Protein AF-A0A9X1YXR9-F1 (afdb_monomer_lite)

Foldseek 3Di:
DDPPDDDDLQADDPQKDAQDQLPLAADPVPSVCCLFKGFGMWDAVCVVPVVDGAIDTDIDGLDDPDDWQLPLCQVPPQADPQRHTNHWHFDADVRYTDTPTHPVSGVQDVVNVVSCVVCVVSNVVSVVSSVLLVVLSVVLVVCCVVPVTSDDPCPVVVPDDDPNNVVSSCSSRPPDDDDPPDDPPPPDDPDDDDDDDDDDD

Radius of gyration: 21.93 Å; chains: 1; bounding box: 86×47×54 Å

Sequence (201 aa):
MSQEHTPDFTQLPAGAVAFPEASEVFVADQQELARHLHPLLSVDASRINPQWSGHLHLLSPLEPDEGLVGELTEDWFLHSDLVKTNWIGFKLEDGRYRLCGDPRYFFLHPDNTQLHEAEPRQVKKLQAYYAEQQASFEATRQHYREHGHLVRTDWEDAGRWSLSSLWAVTSMVAPTGWKPWNSPCTSSKPMTTAVTPRSGP

Organism: NCBI:txid2938197

pLDDT: mean 77.32, std 25.46, range [24.33, 98.38]

Secondary structure (DSSP, 8-state):
--------TTSPPTT-EES--HHHHB-TT-GGGGGTEEEEEEEEGGGT-TT--SEEEEEEE---SSS-TTGGGGGGT--BTTEETTEE-EEEETTEEEESS-GGGSTT-TT-HHHHHH-HHHHHHHHHHHHHHHHHHHHHHHHHHHHS-SS---GGGGGG--HHHHHHHHHHHS-SS---TT-------------------

Structure (mmCIF, N/CA/C/O backbone):
data_AF-A0A9X1YXR9-F1
#
_entry.id   AF-A0A9X1YXR9-F1
#
loop_
_atom_site.group_PDB
_atom_site.id
_atom_site.type_symbol
_atom_site.label_atom_id
_atom_site.label_alt_id
_atom_site.label_comp_id
_atom_site.label_asym_id
_atom_site.label_entity_id
_atom_site.label_seq_id
_atom_site.pdbx_PDB_ins_code
_atom_site.Cartn_x
_atom_site.Cartn_y
_atom_site.Cartn_z
_atom_site.occupancy
_atom_site.B_iso_or_equiv
_atom_site.auth_seq_id
_atom_site.auth_comp_id
_atom_site.auth_asym_id
_atom_site.auth_atom_id
_atom_site.pdbx_PDB_model_num
ATOM 1 N N . MET A 1 1 ? -13.416 21.068 33.780 1.00 36.81 1 MET A N 1
ATOM 2 C CA . MET A 1 1 ? -12.159 21.232 33.025 1.00 36.81 1 MET A CA 1
ATOM 3 C C . MET A 1 1 ? -11.760 19.852 32.555 1.00 36.81 1 MET A C 1
ATOM 5 O O . MET A 1 1 ? -11.447 19.019 33.397 1.00 36.81 1 MET A O 1
ATOM 9 N N . SER A 1 2 ? -11.916 19.565 31.265 1.00 45.16 2 SER A N 1
ATOM 10 C CA . SER A 1 2 ? -11.477 18.287 30.704 1.00 45.16 2 SER A CA 1
ATOM 11 C C . SER A 1 2 ? -9.955 18.285 30.723 1.00 45.16 2 SER A C 1
ATOM 13 O O . SER A 1 2 ? -9.343 19.214 30.206 1.00 45.16 2 SER A O 1
ATOM 15 N N . GLN A 1 3 ? -9.357 17.308 31.398 1.00 46.38 3 GLN A N 1
ATOM 16 C CA . GLN A 1 3 ? -7.917 17.101 31.332 1.00 46.38 3 GLN A CA 1
ATOM 17 C C . GLN A 1 3 ? -7.579 16.724 29.888 1.00 46.38 3 GLN A C 1
ATOM 19 O O . GLN A 1 3 ? -8.053 15.697 29.403 1.00 46.38 3 GLN A O 1
ATOM 24 N N . GLU A 1 4 ? -6.824 17.566 29.187 1.00 50.78 4 GLU A N 1
ATOM 25 C CA . GLU A 1 4 ? -6.222 17.184 27.912 1.00 50.78 4 GLU A CA 1
ATOM 26 C C . GLU A 1 4 ? -5.156 16.131 28.212 1.00 50.78 4 GLU A C 1
ATOM 28 O O . GLU A 1 4 ? -4.062 16.430 28.686 1.00 50.78 4 GLU A O 1
ATOM 33 N N . HIS A 1 5 ? -5.520 14.868 28.020 1.00 65.44 5 HIS A N 1
ATOM 34 C CA . HIS A 1 5 ? -4.578 13.765 28.067 1.00 65.44 5 HIS A CA 1
ATOM 35 C C . HIS A 1 5 ? -3.840 13.745 26.730 1.00 65.44 5 HIS A C 1
ATOM 37 O O . HIS A 1 5 ? -4.446 13.432 25.704 1.00 65.44 5 HIS A O 1
ATOM 43 N N . THR A 1 6 ? -2.556 14.110 26.725 1.00 63.69 6 THR A N 1
ATOM 44 C CA . THR A 1 6 ? -1.705 13.904 25.549 1.00 63.69 6 THR A CA 1
ATOM 45 C C . THR A 1 6 ? -1.709 12.409 25.228 1.00 63.69 6 THR A C 1
ATOM 47 O O . THR A 1 6 ? -1.336 11.623 26.101 1.00 63.69 6 THR A O 1
ATOM 50 N N . PRO A 1 7 ? -2.157 11.993 24.033 1.00 68.69 7 PRO A N 1
ATOM 51 C CA . PRO A 1 7 ? -2.200 10.580 23.695 1.00 68.69 7 PRO A CA 1
ATOM 52 C C . PRO A 1 7 ? -0.785 9.996 23.671 1.00 68.69 7 PRO A C 1
ATOM 54 O O . PRO A 1 7 ? 0.153 10.621 23.174 1.00 68.69 7 PRO A O 1
ATOM 57 N N . ASP A 1 8 ? -0.636 8.790 24.214 1.00 73.62 8 ASP A N 1
ATOM 58 C CA . ASP A 1 8 ? 0.599 8.022 24.095 1.00 73.62 8 ASP A CA 1
ATOM 59 C C . ASP A 1 8 ? 0.714 7.479 22.666 1.00 73.62 8 ASP A C 1
ATOM 61 O O . ASP A 1 8 ? 0.079 6.491 22.300 1.00 73.62 8 ASP A O 1
ATOM 65 N N . PHE A 1 9 ? 1.535 8.141 21.853 1.00 70.81 9 PHE A N 1
ATOM 66 C CA . PHE A 1 9 ? 1.767 7.781 20.454 1.00 70.81 9 PHE A CA 1
ATOM 67 C C . PHE A 1 9 ? 2.562 6.478 20.268 1.00 70.81 9 PHE A C 1
ATOM 69 O O . PHE A 1 9 ? 2.768 6.049 19.135 1.00 70.81 9 PHE A O 1
ATOM 76 N N . THR A 1 10 ? 3.017 5.835 21.350 1.00 72.75 10 THR A N 1
ATOM 77 C CA . THR A 1 10 ? 3.610 4.490 21.276 1.00 72.75 10 THR A CA 1
ATOM 78 C C . THR A 1 10 ? 2.549 3.389 21.235 1.00 72.75 10 THR A C 1
ATOM 80 O O . THR A 1 10 ? 2.858 2.267 20.821 1.00 72.75 10 THR A O 1
ATOM 83 N N . GLN A 1 11 ? 1.315 3.708 21.645 1.00 75.50 11 GLN A N 1
ATOM 84 C CA . GLN A 1 11 ? 0.182 2.792 21.698 1.00 75.50 11 GLN A CA 1
ATOM 85 C C . GLN A 1 11 ? -0.685 2.894 20.447 1.00 75.50 11 GLN A C 1
ATOM 87 O O . GLN A 1 11 ? -0.803 3.942 19.811 1.00 75.50 11 GLN A O 1
ATOM 92 N N . LEU A 1 12 ? -1.367 1.794 20.135 1.00 82.88 12 LEU A N 1
ATOM 93 C CA . LEU A 1 12 ? -2.427 1.832 19.141 1.00 82.88 12 LEU A CA 1
ATOM 94 C C . LEU A 1 12 ? -3.625 2.650 19.635 1.00 82.88 12 LEU A C 1
ATOM 96 O O . LEU A 1 12 ? -4.025 2.519 20.796 1.00 82.88 12 LEU A O 1
ATOM 100 N N . PRO A 1 13 ? -4.282 3.408 18.741 1.00 81.12 13 PRO A N 1
ATOM 101 C CA . PRO A 1 13 ? -5.602 3.947 19.022 1.00 81.12 13 PRO A CA 1
ATOM 102 C C . PRO A 1 13 ? -6.579 2.834 19.421 1.00 81.12 13 PRO A C 1
ATOM 104 O O . PRO A 1 13 ? -6.543 1.725 18.884 1.00 81.12 13 PRO A O 1
ATOM 107 N N . ALA A 1 14 ? -7.487 3.132 20.350 1.00 81.62 14 ALA A N 1
ATOM 108 C CA . ALA A 1 14 ? -8.457 2.154 20.829 1.00 81.62 14 ALA A CA 1
ATOM 109 C C . ALA A 1 14 ? -9.306 1.581 19.677 1.00 81.62 14 ALA A C 1
ATOM 111 O O . ALA A 1 14 ? -9.980 2.322 18.960 1.00 81.62 14 ALA A O 1
ATOM 112 N N . GLY A 1 15 ? -9.305 0.252 19.539 1.00 82.69 15 GLY A N 1
ATOM 113 C CA . GLY A 1 15 ? -10.027 -0.460 18.479 1.00 82.69 15 GLY A CA 1
ATOM 114 C C . GLY A 1 15 ? -9.304 -0.507 17.130 1.00 82.69 15 GLY A C 1
ATOM 115 O O . GLY A 1 15 ? -9.872 -1.027 16.176 1.00 82.69 15 GLY A O 1
ATOM 116 N N . ALA A 1 16 ? -8.080 0.015 17.035 1.00 90.31 16 ALA A N 1
ATOM 117 C CA . ALA A 1 16 ? -7.248 -0.163 15.856 1.00 90.31 16 ALA A CA 1
ATOM 118 C C . ALA A 1 16 ? -6.502 -1.507 15.891 1.00 90.31 16 ALA A C 1
ATOM 120 O O . ALA A 1 16 ? -6.194 -2.038 16.958 1.00 90.31 16 ALA A O 1
ATOM 121 N N . VAL A 1 17 ? -6.186 -2.038 14.711 1.00 93.62 17 VAL A N 1
ATOM 122 C CA . VAL A 1 17 ? -5.436 -3.288 14.524 1.00 93.62 17 VAL A CA 1
ATOM 123 C C . VAL A 1 17 ? -4.145 -2.969 13.781 1.00 93.62 17 VAL A C 1
ATOM 125 O O . VAL A 1 17 ? -4.198 -2.515 12.638 1.00 93.62 17 VAL A O 1
ATOM 128 N N . ALA A 1 18 ? -2.988 -3.185 14.407 1.00 94.00 18 ALA A N 1
ATOM 129 C CA . ALA A 1 18 ? -1.702 -3.027 13.730 1.00 94.00 18 ALA A CA 1
ATOM 130 C C . ALA A 1 18 ? -1.414 -4.213 12.808 1.00 94.00 18 ALA A C 1
ATOM 132 O O . ALA A 1 18 ? -1.692 -5.358 13.165 1.00 94.00 18 ALA A O 1
ATOM 133 N N . PHE A 1 19 ? -0.782 -3.932 11.669 1.00 94.88 19 PHE A N 1
ATOM 134 C CA . PHE A 1 19 ? -0.281 -4.934 10.726 1.00 94.88 19 PHE A CA 1
ATOM 135 C C . PHE A 1 19 ? -1.317 -6.011 10.352 1.00 94.88 19 PHE A C 1
ATOM 137 O O . PHE A 1 19 ? -1.023 -7.203 10.513 1.00 94.88 19 PHE A O 1
ATOM 144 N N . PRO A 1 20 ? -2.526 -5.618 9.899 1.00 96.62 20 PRO A N 1
ATOM 145 C CA . PRO A 1 20 ? -3.557 -6.578 9.503 1.00 96.62 20 PRO A CA 1
ATOM 146 C C . PRO A 1 20 ? -3.038 -7.506 8.397 1.00 96.62 20 PRO A C 1
ATOM 148 O O . PRO A 1 20 ? -2.175 -7.121 7.599 1.00 96.62 20 PRO A O 1
ATOM 151 N N . GLU A 1 21 ? -3.563 -8.729 8.324 1.00 97.00 21 GLU A N 1
ATOM 152 C CA . GLU A 1 21 ? -3.171 -9.633 7.243 1.00 97.00 21 GLU A CA 1
ATOM 153 C C . GLU A 1 21 ? -3.701 -9.118 5.899 1.00 97.00 21 GLU A C 1
ATOM 155 O O . GLU A 1 21 ? -4.789 -8.547 5.813 1.00 97.00 21 GLU A O 1
ATOM 160 N N . ALA A 1 22 ? -2.976 -9.385 4.810 1.00 96.69 22 ALA A N 1
ATOM 161 C CA . ALA A 1 22 ? -3.397 -8.987 3.463 1.00 96.69 22 ALA A CA 1
ATOM 162 C C . ALA A 1 22 ? -4.817 -9.476 3.107 1.00 96.69 22 ALA A C 1
ATOM 164 O O . ALA A 1 22 ? -5.567 -8.762 2.442 1.00 96.69 22 ALA A O 1
ATOM 165 N N . SER A 1 23 ? -5.219 -10.646 3.616 1.00 97.44 23 SER A N 1
ATOM 166 C CA . SER A 1 23 ? -6.550 -11.230 3.400 1.00 97.44 23 SER A CA 1
ATOM 167 C C . SER A 1 23 ? -7.690 -10.451 4.053 1.00 97.44 23 SER A C 1
ATOM 169 O O . SER A 1 23 ? -8.840 -10.585 3.634 1.00 97.44 23 SER A O 1
ATOM 171 N N . GLU A 1 24 ? -7.381 -9.664 5.082 1.00 96.75 24 GLU A N 1
ATOM 172 C CA . GLU A 1 24 ? -8.331 -8.784 5.766 1.00 96.75 24 GLU A CA 1
ATOM 173 C C . GLU A 1 24 ? -8.428 -7.415 5.089 1.00 96.75 24 GLU A C 1
ATOM 175 O O . GLU A 1 24 ? -9.396 -6.698 5.315 1.00 96.75 24 GLU A O 1
ATOM 180 N N . VAL A 1 25 ? -7.444 -7.064 4.256 1.00 98.06 25 VAL A N 1
ATOM 181 C CA . VAL A 1 25 ? -7.310 -5.736 3.650 1.00 98.06 25 VAL A CA 1
ATOM 182 C C . VAL A 1 25 ? -7.681 -5.729 2.183 1.00 98.06 25 VAL A C 1
ATOM 184 O O . VAL A 1 25 ? -8.404 -4.842 1.754 1.00 98.06 25 VAL A O 1
ATOM 187 N N . PHE A 1 26 ? -7.207 -6.693 1.399 1.00 98.38 26 PHE A N 1
ATOM 188 C CA . PHE A 1 26 ? -7.440 -6.750 -0.040 1.00 98.38 26 PHE A CA 1
ATOM 189 C C . PHE A 1 26 ? -8.480 -7.812 -0.385 1.00 98.38 26 PHE A C 1
ATOM 191 O O . PHE A 1 26 ? -8.654 -8.804 0.323 1.00 98.38 26 PHE A O 1
ATOM 198 N N . VAL A 1 27 ? -9.182 -7.617 -1.496 1.00 98.25 27 VAL A N 1
ATOM 199 C CA . VAL A 1 27 ? -10.077 -8.629 -2.075 1.00 98.25 27 VAL A CA 1
ATOM 200 C C . VAL A 1 27 ? -9.311 -9.895 -2.484 1.00 98.25 27 VAL A C 1
ATOM 202 O O . VAL A 1 27 ? -8.104 -9.869 -2.721 1.00 98.25 27 VAL A O 1
ATOM 205 N N . ALA A 1 28 ? -10.000 -11.040 -2.522 1.00 97.56 28 ALA A N 1
ATOM 206 C CA . ALA A 1 28 ? -9.362 -12.356 -2.659 1.00 97.56 28 ALA A CA 1
ATOM 207 C C . ALA A 1 28 ? -8.570 -12.541 -3.968 1.00 97.56 28 ALA A C 1
ATOM 209 O O . ALA A 1 28 ? -7.599 -13.288 -3.998 1.00 97.56 28 ALA A O 1
ATOM 210 N N . ASP A 1 29 ? -8.981 -11.855 -5.029 1.00 97.00 29 ASP A N 1
ATOM 211 C CA . ASP A 1 29 ? -8.365 -11.865 -6.355 1.00 97.00 29 ASP A CA 1
ATOM 212 C C . ASP A 1 29 ? -7.295 -10.777 -6.549 1.00 97.00 29 ASP A C 1
ATOM 214 O O . ASP A 1 29 ? -6.767 -10.674 -7.648 1.00 97.00 29 ASP A O 1
ATOM 218 N N . GLN A 1 30 ? -6.992 -9.974 -5.516 1.00 97.12 30 GLN A N 1
ATOM 219 C CA . GLN A 1 30 ? -5.945 -8.939 -5.545 1.00 97.12 30 GLN A CA 1
ATOM 220 C C . GLN A 1 30 ? -5.009 -8.992 -4.324 1.00 97.12 30 GLN A C 1
ATOM 222 O O . GLN A 1 30 ? -4.505 -7.973 -3.845 1.00 97.12 30 GLN A O 1
ATOM 227 N N . GLN A 1 31 ? -4.779 -10.185 -3.771 1.00 97.56 31 GLN A N 1
ATOM 228 C CA . GLN A 1 31 ? -3.890 -10.364 -2.614 1.00 97.56 31 GLN A CA 1
ATOM 229 C C . GLN A 1 31 ? -2.438 -9.967 -2.916 1.00 97.56 31 GLN A C 1
ATOM 231 O O . GLN A 1 31 ? -1.687 -9.589 -2.018 1.00 97.56 31 GLN A O 1
ATOM 236 N N . GLU A 1 32 ? -2.037 -10.017 -4.183 1.00 96.75 32 GLU A N 1
ATOM 237 C CA . GLU A 1 32 ? -0.727 -9.597 -4.665 1.00 96.75 32 GLU A CA 1
ATOM 238 C C . GLU A 1 32 ? -0.423 -8.118 -4.423 1.00 96.75 32 GLU A C 1
ATOM 240 O O . GLU A 1 32 ? 0.755 -7.764 -4.375 1.00 96.75 32 GLU A O 1
ATOM 245 N N . LEU A 1 33 ? -1.437 -7.274 -4.193 1.00 97.38 33 LEU A N 1
ATOM 246 C CA . LEU A 1 33 ? -1.241 -5.868 -3.830 1.00 97.38 33 LEU A CA 1
ATOM 247 C C . LEU A 1 33 ? -0.397 -5.706 -2.563 1.00 97.38 33 LEU A C 1
ATOM 249 O O . LEU A 1 33 ? 0.335 -4.726 -2.444 1.00 97.38 33 LEU A O 1
ATOM 253 N N . ALA A 1 34 ? -0.403 -6.695 -1.665 1.00 96.62 34 ALA A N 1
ATOM 254 C CA . ALA A 1 34 ? 0.448 -6.706 -0.477 1.00 96.62 34 ALA A CA 1
ATOM 255 C C . ALA A 1 34 ? 1.957 -6.741 -0.789 1.00 96.62 34 ALA A C 1
ATOM 257 O O . ALA A 1 34 ? 2.768 -6.475 0.094 1.00 96.62 34 ALA A O 1
ATOM 258 N N . ARG A 1 35 ? 2.353 -7.043 -2.036 1.00 96.19 35 ARG A N 1
ATOM 259 C CA . ARG A 1 35 ? 3.746 -6.916 -2.495 1.00 96.19 35 ARG A CA 1
ATOM 260 C C . ARG A 1 35 ? 4.157 -5.469 -2.742 1.00 96.19 35 ARG A C 1
ATOM 262 O O . ARG A 1 35 ? 5.345 -5.189 -2.717 1.00 96.19 35 ARG A O 1
ATOM 269 N N . HIS A 1 36 ? 3.196 -4.586 -3.001 1.00 97.19 36 HIS A N 1
ATOM 270 C CA . HIS A 1 36 ? 3.419 -3.184 -3.362 1.00 97.19 36 HIS A CA 1
ATOM 271 C C . HIS A 1 36 ? 2.938 -2.210 -2.286 1.00 97.19 36 HIS A C 1
ATOM 273 O O . HIS A 1 36 ? 3.346 -1.051 -2.275 1.00 97.19 36 HIS A O 1
ATOM 279 N N . LEU A 1 37 ? 2.081 -2.679 -1.379 1.00 97.06 37 LEU A N 1
ATOM 280 C CA . LEU A 1 37 ? 1.447 -1.893 -0.334 1.00 97.06 37 LEU A CA 1
ATOM 281 C C . LEU A 1 37 ? 1.499 -2.657 0.988 1.00 97.06 37 LEU A C 1
ATOM 283 O O . LEU A 1 37 ? 0.812 -3.664 1.151 1.00 97.06 37 LEU A O 1
ATOM 287 N N . HIS A 1 38 ? 2.260 -2.154 1.956 1.00 96.88 38 HIS A N 1
ATOM 288 C CA . HIS A 1 38 ? 2.262 -2.692 3.312 1.00 96.88 38 HIS A CA 1
ATOM 289 C C . HIS A 1 38 ? 1.006 -2.269 4.071 1.00 96.88 38 HIS A C 1
ATOM 291 O O . HIS A 1 38 ? 0.787 -1.067 4.250 1.00 96.88 38 HIS A O 1
ATOM 297 N N . PRO A 1 39 ? 0.205 -3.218 4.586 1.00 96.69 39 PRO A N 1
ATOM 298 C CA . PRO A 1 39 ? -0.872 -2.898 5.507 1.00 96.69 39 PRO A CA 1
ATOM 299 C C . PRO A 1 39 ? -0.306 -2.519 6.875 1.00 96.69 39 PRO A C 1
ATOM 301 O O . PRO A 1 39 ? 0.243 -3.360 7.587 1.00 96.69 39 PRO A O 1
ATOM 304 N N . LEU A 1 40 ? -0.418 -1.244 7.248 1.00 93.62 40 LEU A N 1
ATOM 305 C CA . LEU A 1 40 ? 0.161 -0.740 8.494 1.00 93.62 40 LEU A CA 1
ATOM 306 C C . LEU A 1 40 ? -0.828 -0.814 9.656 1.00 93.62 40 LEU A C 1
ATOM 308 O O . LEU A 1 40 ? -0.475 -1.224 10.760 1.00 93.62 40 LEU A O 1
ATOM 312 N N . LEU A 1 41 ? -2.067 -0.391 9.410 1.00 92.94 41 LEU A N 1
ATOM 313 C CA . LEU A 1 41 ? -3.058 -0.159 10.454 1.00 92.94 41 LEU A CA 1
ATOM 314 C C . LEU A 1 41 ? -4.466 -0.311 9.887 1.00 92.94 41 LEU A C 1
ATOM 316 O O . LEU A 1 41 ? -4.744 0.190 8.803 1.00 92.94 41 LEU A O 1
ATOM 320 N N . SER A 1 42 ? -5.368 -0.924 10.644 1.00 95.38 42 SER A N 1
ATOM 321 C CA . SER A 1 42 ? -6.812 -0.851 10.409 1.00 95.38 42 SER A CA 1
ATOM 322 C C . SER A 1 42 ? -7.473 -0.058 11.520 1.00 95.38 42 SER A C 1
ATOM 324 O O . SER A 1 42 ? -7.148 -0.254 12.689 1.00 95.38 42 SER A O 1
ATOM 326 N N . VAL A 1 43 ? -8.423 0.802 11.173 1.00 92.88 43 VAL A N 1
ATOM 327 C CA . VAL A 1 43 ? -9.212 1.587 12.126 1.00 92.88 43 VAL A CA 1
ATOM 328 C C . VAL A 1 43 ? -10.687 1.390 11.821 1.00 92.88 43 VAL A C 1
ATOM 330 O O . VAL A 1 43 ? -11.089 1.422 10.661 1.00 92.88 43 VAL A O 1
ATOM 333 N N . ASP A 1 44 ? -11.498 1.197 12.857 1.00 92.25 44 ASP A N 1
ATOM 334 C CA . ASP A 1 44 ? -12.953 1.194 12.722 1.00 92.25 44 ASP A CA 1
ATOM 335 C C . ASP A 1 44 ? -13.435 2.559 12.203 1.00 92.25 44 ASP A C 1
ATOM 337 O O . ASP A 1 44 ? -13.236 3.598 12.843 1.00 92.25 44 ASP A O 1
ATOM 341 N N . ALA A 1 45 ? -14.071 2.559 11.031 1.00 91.12 45 ALA A N 1
ATOM 342 C CA . ALA A 1 45 ? -14.552 3.761 10.364 1.00 91.12 45 ALA A CA 1
ATOM 343 C C . ALA A 1 45 ? -15.542 4.552 11.236 1.00 91.12 45 ALA A C 1
ATOM 345 O O . ALA A 1 45 ? -15.586 5.785 11.155 1.00 91.12 45 ALA A O 1
ATOM 346 N N . SER A 1 46 ? -16.283 3.868 12.119 1.00 92.12 46 SER A N 1
ATOM 347 C CA . SER A 1 46 ? -17.261 4.491 13.012 1.00 92.12 46 SER A CA 1
ATOM 348 C C . SER A 1 46 ? -16.615 5.450 14.023 1.00 92.12 46 SER A C 1
ATOM 350 O O . SER A 1 46 ? -17.281 6.335 14.565 1.00 92.12 46 SER A O 1
ATOM 352 N N . ARG A 1 47 ? -15.306 5.294 14.274 1.00 88.88 47 ARG A N 1
ATOM 353 C CA . ARG A 1 47 ? -14.510 6.178 15.139 1.00 88.88 47 ARG A CA 1
ATOM 354 C C . ARG A 1 47 ? -14.252 7.541 14.509 1.00 88.88 47 ARG A C 1
ATOM 356 O O . ARG A 1 47 ? -14.030 8.500 15.241 1.00 88.88 47 ARG A O 1
ATOM 363 N N . ILE A 1 48 ? -14.283 7.622 13.180 1.00 88.25 48 ILE A N 1
ATOM 364 C CA . ILE A 1 48 ? -14.127 8.870 12.424 1.00 88.25 48 ILE A CA 1
ATOM 365 C C . ILE A 1 48 ? -15.501 9.489 12.174 1.00 88.25 48 ILE A C 1
ATOM 367 O O . ILE A 1 48 ? -15.710 10.675 12.420 1.00 88.25 48 ILE A O 1
ATOM 371 N N . ASN A 1 49 ? -16.451 8.676 11.713 1.00 90.25 49 ASN A N 1
ATOM 372 C CA . ASN A 1 49 ? -17.831 9.084 11.511 1.00 90.25 49 ASN A CA 1
ATOM 373 C C . ASN A 1 49 ? -18.764 7.955 11.972 1.00 90.25 49 ASN A C 1
ATOM 375 O O . ASN A 1 49 ? -18.762 6.905 11.336 1.00 90.25 49 ASN A O 1
ATOM 379 N N . PRO A 1 50 ? -19.619 8.164 12.992 1.00 93.50 50 PRO A N 1
ATOM 380 C CA . PRO A 1 50 ? -20.509 7.125 13.519 1.00 93.50 50 PRO A CA 1
ATOM 381 C C . PRO A 1 50 ? -21.482 6.508 12.505 1.00 93.50 50 PRO A C 1
ATOM 383 O O . PRO A 1 50 ? -22.063 5.464 12.781 1.00 93.50 50 PRO A O 1
ATOM 386 N N . GLN A 1 51 ? -21.706 7.159 11.359 1.00 95.06 51 GLN A N 1
ATOM 387 C CA . GLN A 1 51 ? -22.548 6.644 10.276 1.00 95.06 51 GLN A CA 1
ATOM 388 C C . GLN A 1 51 ? -21.805 5.677 9.344 1.00 95.06 51 GLN A C 1
ATOM 390 O O . GLN A 1 51 ? -22.435 5.036 8.505 1.00 95.06 51 GLN A O 1
ATOM 395 N N . TRP A 1 52 ? -20.478 5.607 9.439 1.00 90.88 52 TRP A N 1
ATOM 396 C CA . TRP A 1 52 ? -19.658 4.688 8.661 1.00 90.88 52 TRP A CA 1
ATOM 397 C C . TRP A 1 52 ? -19.495 3.360 9.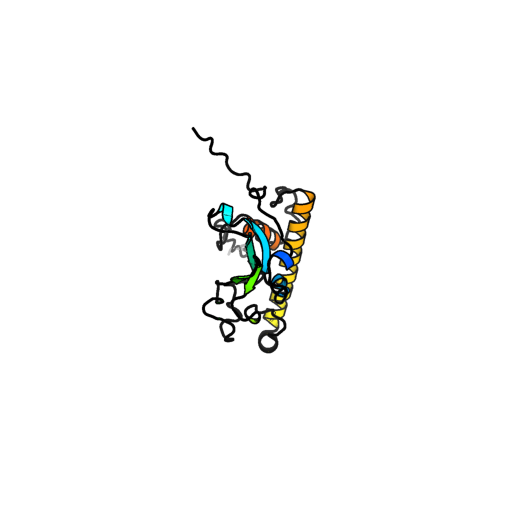396 1.00 90.88 52 TRP A C 1
ATOM 399 O O . TRP A 1 52 ? -19.543 3.291 10.622 1.00 90.88 52 TRP A O 1
ATOM 409 N N . SER A 1 53 ? -19.291 2.298 8.624 1.00 90.38 53 SER A N 1
ATOM 410 C CA . SER A 1 53 ? -19.135 0.933 9.122 1.00 90.38 53 SER A CA 1
ATOM 411 C C . SER A 1 53 ? -17.972 0.236 8.427 1.00 90.38 53 SER A C 1
ATOM 413 O O . SER A 1 53 ? -17.711 0.505 7.255 1.00 90.38 53 SER A O 1
ATOM 415 N N . GLY A 1 54 ? -17.348 -0.719 9.115 1.00 89.75 54 GLY A N 1
ATOM 416 C CA . GLY A 1 54 ? -16.215 -1.486 8.597 1.00 89.75 54 GLY A CA 1
ATOM 417 C C . GLY A 1 54 ? -14.871 -0.866 8.970 1.00 89.75 54 GLY A C 1
ATOM 418 O O . GLY A 1 54 ? -14.806 0.074 9.761 1.00 89.75 54 GLY A O 1
ATOM 419 N N . HIS A 1 55 ? -13.794 -1.410 8.408 1.00 91.56 55 HIS A N 1
ATOM 420 C CA . HIS A 1 55 ? -12.440 -0.933 8.664 1.00 91.56 55 HIS A CA 1
ATOM 421 C C . HIS A 1 55 ? -11.928 -0.069 7.512 1.00 91.56 55 HIS A C 1
ATOM 423 O O . HIS A 1 55 ? -12.176 -0.347 6.340 1.00 91.56 55 HIS A O 1
ATOM 429 N N . LEU A 1 56 ? -11.193 0.982 7.864 1.00 93.25 56 LEU A N 1
ATOM 430 C CA . LEU A 1 56 ? -10.328 1.715 6.953 1.00 93.25 56 LEU A CA 1
ATOM 431 C C . LEU A 1 56 ? -8.891 1.283 7.213 1.00 93.25 56 LEU A C 1
ATOM 433 O O . LEU A 1 56 ? -8.434 1.278 8.357 1.00 93.25 56 LEU A O 1
ATOM 437 N N . HIS A 1 57 ? -8.184 0.940 6.147 1.00 95.19 57 HIS A N 1
ATOM 438 C CA . HIS A 1 57 ? -6.803 0.487 6.196 1.00 95.19 57 HIS A CA 1
ATOM 439 C C . HIS A 1 57 ? -5.855 1.600 5.753 1.00 95.19 57 HIS A C 1
ATOM 441 O O . HIS A 1 57 ? -6.045 2.208 4.694 1.00 95.19 57 HIS A O 1
ATOM 447 N N . LEU A 1 58 ? -4.826 1.841 6.559 1.00 94.31 58 LEU A N 1
ATOM 448 C CA . LEU A 1 58 ? -3.674 2.658 6.215 1.00 94.31 58 LEU A CA 1
ATOM 449 C C . LEU A 1 58 ? -2.629 1.775 5.538 1.00 94.31 58 LEU A C 1
ATOM 451 O O . LEU A 1 58 ? -2.186 0.770 6.104 1.00 94.31 58 LEU A O 1
ATOM 455 N N . LEU A 1 59 ? -2.230 2.179 4.337 1.00 95.44 59 LEU A N 1
ATOM 456 C CA . LEU A 1 59 ? -1.275 1.465 3.503 1.00 95.44 59 LEU A CA 1
ATOM 45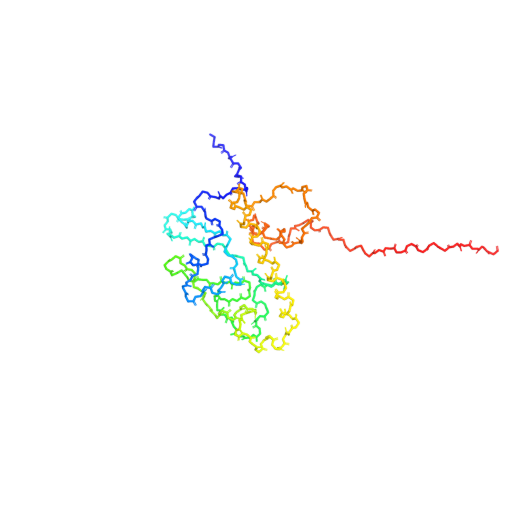7 C C . LEU A 1 59 ? -0.025 2.313 3.283 1.00 95.44 59 LEU A C 1
ATOM 459 O O . LEU A 1 59 ? -0.123 3.532 3.146 1.00 95.44 59 LEU A O 1
ATOM 463 N N . SER A 1 60 ? 1.131 1.660 3.195 1.00 94.12 60 SER A N 1
ATOM 464 C CA . SER A 1 60 ? 2.383 2.292 2.779 1.00 94.12 60 SER A CA 1
ATOM 465 C C . SER A 1 60 ? 2.851 1.701 1.450 1.00 94.12 60 SER A C 1
ATOM 467 O O . SER A 1 60 ? 3.067 0.490 1.390 1.00 94.12 60 SER A O 1
ATOM 469 N N . PRO A 1 61 ? 2.968 2.499 0.375 1.00 95.00 61 PRO A N 1
ATOM 470 C CA . PRO A 1 61 ? 3.524 2.019 -0.882 1.00 95.00 61 PRO A CA 1
ATOM 471 C C . PRO A 1 61 ? 5.031 1.768 -0.759 1.00 95.00 61 PRO A C 1
ATOM 473 O O . PRO A 1 61 ? 5.749 2.560 -0.154 1.00 95.00 61 PRO A O 1
ATOM 476 N N . LEU A 1 62 ? 5.506 0.681 -1.372 1.00 93.44 62 LEU A N 1
ATOM 477 C CA . LEU A 1 62 ? 6.931 0.325 -1.430 1.00 93.44 62 LEU A CA 1
ATOM 478 C C . LEU A 1 62 ? 7.655 0.998 -2.602 1.00 93.44 62 LEU A C 1
ATOM 480 O O . LEU A 1 62 ? 8.849 0.794 -2.790 1.00 93.44 62 LEU A O 1
ATOM 484 N N . GLU A 1 63 ? 6.954 1.767 -3.427 1.00 88.44 63 GLU A N 1
ATOM 485 C CA . GLU A 1 63 ? 7.557 2.542 -4.504 1.00 88.44 63 GLU A CA 1
ATOM 486 C C . GLU A 1 63 ? 7.013 3.969 -4.562 1.00 88.44 63 GLU A C 1
ATOM 488 O O . GLU A 1 63 ? 5.869 4.217 -4.170 1.00 88.44 63 GLU A O 1
ATOM 493 N N . PRO A 1 64 ? 7.820 4.897 -5.100 1.00 87.75 64 PRO A N 1
ATOM 494 C CA . PRO A 1 64 ? 9.172 4.687 -5.614 1.00 87.75 64 PRO A CA 1
ATOM 495 C C . PRO A 1 64 ? 10.210 4.732 -4.486 1.00 87.75 64 PRO A C 1
ATOM 497 O O . PRO A 1 64 ? 9.921 5.160 -3.374 1.00 87.75 64 PRO A O 1
ATOM 500 N N . ASP A 1 65 ? 11.437 4.316 -4.792 1.00 85.62 65 ASP A N 1
ATOM 501 C CA . ASP A 1 65 ? 12.595 4.596 -3.930 1.00 85.62 65 ASP A CA 1
ATOM 502 C C . ASP A 1 65 ? 12.862 6.117 -3.848 1.00 85.62 65 ASP A C 1
ATOM 504 O O . ASP A 1 65 ? 13.161 6.663 -2.790 1.00 85.62 65 ASP A O 1
ATOM 508 N N . GLU A 1 66 ? 12.669 6.832 -4.962 1.00 82.31 66 GLU A N 1
ATOM 509 C CA . GLU A 1 66 ? 12.746 8.293 -5.048 1.00 82.31 66 GLU A CA 1
ATOM 510 C C . GLU A 1 66 ? 11.639 8.817 -5.973 1.00 82.31 66 GLU A C 1
ATOM 512 O O . GLU A 1 66 ? 11.431 8.249 -7.043 1.00 82.31 66 GLU A O 1
ATOM 517 N N . GLY A 1 67 ? 10.956 9.900 -5.582 1.00 90.12 67 GLY A N 1
ATOM 518 C CA . GLY A 1 67 ? 9.898 10.533 -6.386 1.00 90.12 67 GLY A CA 1
ATOM 519 C C . GLY A 1 67 ? 8.486 10.316 -5.838 1.00 90.12 67 GLY A C 1
ATOM 520 O O . GLY A 1 67 ? 8.296 10.189 -4.625 1.00 90.12 67 GLY A O 1
ATOM 521 N N . LEU A 1 68 ? 7.494 10.301 -6.733 1.00 92.75 68 LEU A N 1
ATOM 522 C CA . LEU A 1 68 ? 6.081 10.071 -6.405 1.00 92.75 68 LEU A CA 1
ATOM 523 C C . LEU A 1 68 ? 5.621 8.662 -6.805 1.00 92.75 68 LEU A C 1
ATOM 525 O O . LEU A 1 68 ? 6.022 8.123 -7.834 1.00 92.75 68 LEU A O 1
ATOM 529 N N . VAL A 1 69 ? 4.732 8.054 -6.009 1.00 92.44 69 VAL A N 1
ATOM 530 C CA . VAL A 1 69 ? 4.123 6.758 -6.373 1.00 92.44 69 VAL A CA 1
ATOM 531 C C . VAL A 1 69 ? 3.394 6.878 -7.705 1.00 92.44 69 VAL A C 1
ATOM 533 O O . VAL A 1 69 ? 2.673 7.849 -7.913 1.00 92.44 69 VAL A O 1
ATOM 536 N N . GLY A 1 70 ? 3.614 5.925 -8.611 1.00 93.50 70 GLY A N 1
ATOM 537 C CA . GLY A 1 70 ? 3.060 5.940 -9.969 1.00 93.50 70 GLY A CA 1
ATOM 538 C C . GLY A 1 70 ? 3.883 6.697 -11.017 1.00 93.50 70 GLY A C 1
ATOM 539 O O . GLY A 1 70 ? 3.633 6.508 -12.202 1.00 93.50 70 GLY A O 1
ATOM 540 N N . GLU A 1 71 ? 4.892 7.485 -10.629 1.00 94.00 71 GLU A N 1
ATOM 541 C CA . GLU A 1 71 ? 5.717 8.261 -11.576 1.00 94.00 71 GLU A CA 1
ATOM 542 C C . GLU A 1 71 ? 6.450 7.356 -12.584 1.00 94.00 71 GLU A C 1
ATOM 544 O O . GLU A 1 71 ? 6.511 7.648 -13.773 1.00 94.00 71 GLU A O 1
ATOM 549 N N . LEU A 1 72 ? 6.929 6.189 -12.141 1.00 94.00 72 LEU A N 1
ATOM 550 C CA . LEU A 1 72 ? 7.668 5.246 -12.992 1.00 94.00 72 LEU A CA 1
ATOM 551 C C . LEU A 1 72 ? 6.811 4.563 -14.077 1.00 94.00 72 LEU A C 1
ATOM 553 O O . LEU A 1 72 ? 7.357 3.888 -14.949 1.00 94.00 72 LEU A O 1
ATOM 557 N N . THR A 1 73 ? 5.483 4.695 -14.019 1.00 95.25 73 THR A N 1
ATOM 558 C CA . THR A 1 73 ? 4.536 4.074 -14.963 1.00 95.25 73 THR A CA 1
ATOM 559 C C . THR A 1 73 ? 3.690 5.097 -15.724 1.00 95.25 73 THR A C 1
ATOM 561 O O . THR A 1 73 ? 2.792 4.711 -16.474 1.00 95.25 73 THR A O 1
ATOM 564 N N . GLU A 1 74 ? 3.973 6.393 -15.561 1.00 91.50 74 GLU A N 1
ATOM 565 C CA . GLU A 1 74 ? 3.159 7.495 -16.093 1.00 91.50 74 GLU A CA 1
ATOM 566 C C . GLU A 1 74 ? 3.079 7.470 -17.634 1.00 91.50 74 GLU A C 1
ATOM 568 O O . GLU A 1 74 ? 1.995 7.597 -18.207 1.00 91.50 74 GLU A O 1
ATOM 573 N N . ASP A 1 75 ? 4.189 7.147 -18.304 1.00 90.94 75 ASP A N 1
ATOM 574 C CA . ASP A 1 75 ? 4.279 7.060 -19.772 1.00 90.94 75 ASP A CA 1
ATOM 575 C C . ASP A 1 75 ? 3.704 5.758 -20.375 1.00 90.94 75 ASP A C 1
ATOM 577 O O . ASP A 1 75 ? 3.745 5.557 -21.591 1.00 90.94 75 ASP A O 1
ATOM 581 N N . TRP A 1 76 ? 3.154 4.856 -19.551 1.00 91.00 76 TRP A N 1
ATOM 582 C CA . TRP A 1 76 ? 2.764 3.498 -19.968 1.00 91.00 76 TRP A CA 1
ATOM 583 C C . TRP A 1 76 ? 1.251 3.267 -20.080 1.00 91.00 76 TRP A C 1
ATOM 585 O O . TRP A 1 76 ? 0.819 2.136 -20.294 1.00 91.00 76 TRP A O 1
ATOM 595 N N . PHE A 1 77 ? 0.428 4.317 -19.967 1.00 90.19 77 PHE A N 1
ATOM 596 C CA . PHE A 1 77 ? -1.046 4.236 -20.019 1.00 90.19 77 PHE A CA 1
ATOM 597 C C . PHE A 1 77 ? -1.664 3.271 -18.983 1.00 90.19 77 PHE A C 1
ATOM 599 O O . PHE A 1 77 ? -2.736 2.711 -19.204 1.00 90.19 77 PHE A O 1
ATOM 606 N N . LEU A 1 78 ? -0.993 3.080 -17.843 1.00 93.19 78 LEU A N 1
ATOM 607 C CA . LEU A 1 78 ? -1.441 2.214 -16.737 1.00 93.19 78 LEU A CA 1
ATOM 608 C C . LEU A 1 78 ? -2.271 2.971 -15.685 1.00 93.19 78 LEU A C 1
ATOM 610 O O . LEU A 1 78 ? -2.719 2.400 -14.693 1.00 93.19 78 LEU A O 1
ATOM 614 N N . HIS A 1 79 ? -2.462 4.272 -15.902 1.00 95.62 79 HIS A N 1
ATOM 615 C CA . HIS A 1 79 ? -3.140 5.191 -14.996 1.00 95.62 79 HIS A CA 1
ATOM 616 C C . HIS A 1 79 ? -4.617 5.352 -15.387 1.00 95.62 79 HIS A C 1
ATOM 618 O O . HIS A 1 79 ? -5.019 5.143 -16.530 1.00 95.62 79 HIS A O 1
ATOM 624 N N . SER A 1 80 ? -5.438 5.747 -14.421 1.00 94.19 80 SER A N 1
ATOM 625 C CA . SER A 1 80 ? -6.866 6.036 -14.555 1.00 94.19 80 SER A CA 1
ATOM 626 C C . SER A 1 80 ? -7.241 7.262 -13.715 1.00 94.19 80 SER A C 1
ATOM 628 O O . SER A 1 80 ? -6.424 7.785 -12.956 1.00 94.19 80 SER A O 1
ATOM 630 N N . ASP A 1 81 ? -8.498 7.703 -13.776 1.00 95.19 81 ASP A N 1
ATOM 631 C CA . ASP A 1 81 ? -8.971 8.846 -12.978 1.00 95.19 81 ASP A CA 1
ATOM 632 C C . ASP A 1 81 ? -8.772 8.658 -11.466 1.00 95.19 81 ASP A C 1
ATOM 634 O O . ASP A 1 81 ? -8.533 9.635 -10.744 1.00 95.19 81 ASP A O 1
ATOM 638 N N . LEU A 1 82 ? -8.863 7.404 -11.007 1.00 96.19 82 LEU A N 1
ATOM 639 C CA . LEU A 1 82 ? -8.774 7.010 -9.603 1.00 96.19 82 LEU A CA 1
ATOM 640 C C . LEU A 1 82 ? -7.428 6.387 -9.228 1.00 96.19 82 LEU A C 1
ATOM 642 O O . LEU A 1 82 ? -7.206 6.154 -8.047 1.00 96.19 82 LEU A O 1
ATOM 646 N N . VAL A 1 83 ? -6.536 6.124 -10.179 1.00 96.50 83 VAL A N 1
ATOM 647 C CA . VAL A 1 83 ? -5.200 5.571 -9.918 1.00 96.50 83 VAL A CA 1
ATOM 648 C C . VAL A 1 83 ? -4.213 6.307 -10.810 1.00 96.50 83 VAL A C 1
ATOM 650 O O . VAL A 1 83 ? -4.142 6.031 -12.002 1.00 96.50 83 VAL A O 1
ATOM 653 N N . LYS A 1 84 ? -3.499 7.275 -10.245 1.00 94.69 84 LYS A N 1
ATOM 654 C CA . LYS A 1 84 ? -2.558 8.134 -10.966 1.00 94.69 84 LYS A CA 1
ATOM 655 C C . LYS A 1 84 ? -1.410 8.563 -10.067 1.00 94.69 84 LYS A C 1
ATOM 657 O O . LYS A 1 84 ? -1.455 8.300 -8.869 1.00 94.69 84 LYS A O 1
ATOM 662 N N . THR A 1 85 ? -0.414 9.251 -10.612 1.00 94.69 85 THR A N 1
ATOM 663 C CA . THR A 1 85 ? 0.738 9.723 -9.834 1.00 94.69 85 THR A CA 1
ATOM 664 C C . THR A 1 85 ? 0.309 10.394 -8.524 1.00 94.69 85 THR A C 1
ATOM 666 O O . THR A 1 85 ? -0.495 11.330 -8.506 1.00 94.69 85 THR A O 1
ATOM 669 N N . ASN A 1 86 ? 0.842 9.880 -7.415 1.00 93.94 86 ASN A N 1
ATOM 670 C CA . ASN A 1 86 ? 0.564 10.285 -6.038 1.00 93.94 86 ASN A CA 1
ATOM 671 C C . ASN A 1 86 ? -0.894 10.090 -5.562 1.00 93.94 86 ASN A C 1
ATOM 673 O O . ASN A 1 86 ? -1.321 10.713 -4.589 1.00 93.94 86 ASN A O 1
ATOM 677 N N . TRP A 1 87 ? -1.674 9.237 -6.231 1.00 95.19 87 TRP A N 1
ATOM 678 C CA . TRP A 1 87 ? -3.075 8.982 -5.901 1.00 95.19 87 TRP A CA 1
ATOM 679 C C . TRP A 1 87 ? -3.487 7.535 -6.199 1.00 95.19 87 TRP A C 1
ATOM 681 O O . TRP A 1 87 ? -3.558 7.118 -7.352 1.00 95.19 87 TRP A O 1
ATOM 691 N N . ILE A 1 88 ? -3.847 6.775 -5.162 1.00 97.00 88 ILE A N 1
ATOM 692 C CA . ILE A 1 88 ? -4.273 5.375 -5.295 1.00 97.00 88 ILE A CA 1
ATOM 693 C C . ILE A 1 88 ? -5.689 5.223 -4.741 1.00 97.00 88 ILE A C 1
ATOM 695 O O . ILE A 1 88 ? -5.920 5.335 -3.538 1.00 97.00 88 ILE A O 1
ATOM 699 N N . GLY A 1 89 ? -6.645 4.986 -5.631 1.00 96.94 89 GLY A N 1
ATOM 700 C CA . GLY A 1 89 ? -8.051 4.812 -5.303 1.00 96.94 89 GLY A CA 1
ATOM 701 C C . GLY A 1 89 ? -8.419 3.349 -5.102 1.00 96.94 89 GLY A C 1
ATOM 702 O O . GLY A 1 89 ? -8.108 2.492 -5.932 1.00 96.94 89 GLY A O 1
ATOM 703 N N . PHE A 1 90 ? -9.163 3.093 -4.029 1.00 97.25 90 PHE A N 1
ATOM 704 C CA . PHE A 1 90 ? -9.755 1.795 -3.740 1.00 97.25 90 PHE A CA 1
ATOM 705 C C . PHE A 1 90 ? -11.272 1.897 -3.655 1.00 97.25 90 PHE A C 1
ATOM 707 O O . PHE A 1 90 ? -11.825 2.879 -3.154 1.00 97.25 90 PHE A O 1
ATOM 714 N N . LYS A 1 91 ? -11.943 0.843 -4.105 1.00 95.38 91 LYS A N 1
ATOM 715 C CA . LYS A 1 91 ? -13.346 0.580 -3.813 1.00 95.38 91 LYS A CA 1
ATOM 716 C C . LYS A 1 91 ? -13.416 -0.367 -2.621 1.00 95.38 91 LYS A C 1
ATOM 718 O O . LYS A 1 91 ? -12.669 -1.340 -2.557 1.00 95.38 91 LYS A O 1
ATOM 723 N N . LEU A 1 92 ? -14.340 -0.095 -1.706 1.00 94.00 92 LEU A N 1
ATOM 724 C CA . LEU A 1 92 ? -14.674 -1.005 -0.615 1.00 94.00 92 LEU A CA 1
ATOM 725 C C . LEU A 1 92 ? -15.624 -2.106 -1.108 1.00 94.00 92 LEU A C 1
ATOM 727 O O . LEU A 1 92 ? -16.699 -1.815 -1.636 1.00 94.00 92 LEU A O 1
ATOM 731 N N . GLU A 1 93 ? -15.236 -3.361 -0.905 1.00 94.69 93 GLU A N 1
ATOM 732 C CA . GLU A 1 93 ? -16.020 -4.567 -1.182 1.00 94.69 93 GLU A CA 1
ATOM 733 C C . GLU A 1 93 ? -15.975 -5.480 0.045 1.00 94.69 93 GLU A C 1
ATOM 735 O O . GLU A 1 93 ? -14.932 -6.042 0.378 1.00 94.69 93 GLU A O 1
ATOM 740 N N . ASP A 1 94 ? -17.099 -5.581 0.760 1.00 91.62 94 ASP A N 1
ATOM 741 C CA . ASP A 1 94 ? -17.212 -6.329 2.021 1.00 91.62 94 ASP A CA 1
ATOM 742 C C . ASP A 1 94 ? -16.108 -5.977 3.035 1.00 91.62 94 ASP A C 1
ATOM 744 O O . ASP A 1 94 ? -15.505 -6.845 3.663 1.00 91.62 94 ASP A O 1
ATOM 748 N N . GLY A 1 95 ? -15.809 -4.679 3.158 1.00 91.69 95 GLY A N 1
ATOM 749 C CA . GLY A 1 95 ? -14.777 -4.163 4.062 1.00 91.69 95 GLY A CA 1
ATOM 750 C C . GLY A 1 95 ? -13.340 -4.302 3.556 1.00 91.69 95 GLY A C 1
ATOM 751 O O . GLY A 1 95 ? -12.436 -3.888 4.265 1.00 91.69 95 GLY A O 1
ATOM 752 N N . ARG A 1 96 ? -13.125 -4.836 2.347 1.00 97.00 96 ARG A N 1
ATOM 753 C CA . ARG A 1 96 ? -11.801 -5.004 1.734 1.00 97.00 96 ARG A CA 1
ATOM 754 C C . ARG A 1 96 ? -11.616 -4.071 0.547 1.00 97.00 96 ARG A C 1
ATOM 756 O O . ARG A 1 96 ? -12.570 -3.674 -0.115 1.00 97.00 96 ARG A O 1
ATOM 763 N N . TYR A 1 97 ? -10.375 -3.719 0.270 1.00 98.12 97 TYR A N 1
ATOM 764 C CA . TYR A 1 97 ? -9.970 -2.837 -0.806 1.00 98.12 97 TYR A CA 1
ATOM 765 C C . TYR A 1 97 ? -9.799 -3.606 -2.117 1.00 98.12 97 TYR A C 1
ATOM 767 O O . TYR A 1 97 ? -9.034 -4.568 -2.205 1.00 98.12 97 TYR A O 1
ATOM 775 N N . ARG A 1 98 ? -10.484 -3.122 -3.154 1.00 97.88 98 ARG A N 1
ATOM 776 C CA . ARG A 1 98 ? -10.219 -3.421 -4.563 1.00 97.88 98 ARG A CA 1
ATOM 777 C C . ARG A 1 98 ? -9.584 -2.204 -5.214 1.00 97.88 98 ARG A C 1
ATOM 779 O O . ARG A 1 98 ? -10.152 -1.115 -5.133 1.00 97.88 98 ARG A O 1
ATOM 786 N N . LEU A 1 99 ? -8.445 -2.376 -5.873 1.00 98.06 99 LEU A N 1
ATOM 787 C CA . LEU A 1 99 ? -7.808 -1.303 -6.633 1.00 98.06 99 LEU A CA 1
ATOM 788 C C . LEU A 1 99 ? -8.729 -0.857 -7.781 1.00 98.06 99 LEU 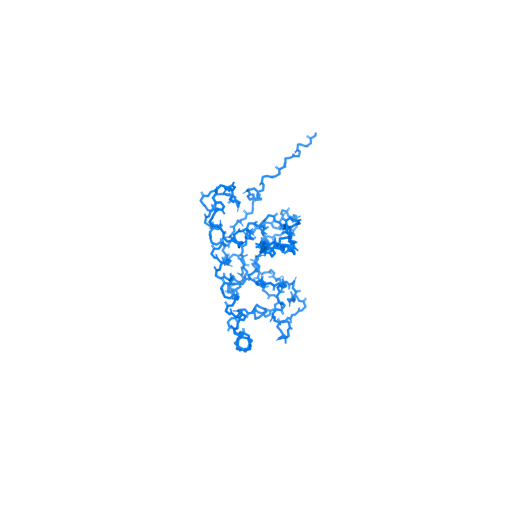A C 1
ATOM 790 O O . LEU A 1 99 ? -9.210 -1.685 -8.554 1.00 98.06 99 LEU A O 1
ATOM 794 N N . CYS A 1 100 ? -8.959 0.451 -7.912 1.00 97.50 100 CYS A N 1
ATOM 795 C CA . CYS A 1 100 ? -9.798 1.041 -8.964 1.00 97.50 100 CYS A CA 1
ATOM 796 C C . CYS A 1 100 ? -9.045 1.271 -10.288 1.00 97.50 100 CYS A C 1
ATOM 798 O O . CYS A 1 100 ? -9.342 2.220 -11.011 1.00 97.50 100 CYS A O 1
ATOM 800 N N . GLY A 1 101 ? -8.055 0.437 -10.596 1.00 95.19 101 GLY A N 1
ATOM 801 C CA . GLY A 1 101 ? -7.181 0.584 -11.756 1.00 95.19 101 GLY A CA 1
ATOM 802 C C . GLY A 1 101 ? -6.409 -0.697 -12.049 1.00 95.19 101 GLY A C 1
ATOM 803 O O . GLY A 1 101 ? -6.652 -1.734 -11.430 1.00 95.19 101 GLY A O 1
ATOM 804 N N . ASP A 1 102 ? -5.489 -0.619 -13.004 1.00 96.19 102 ASP A N 1
ATOM 805 C CA . ASP A 1 102 ? -4.637 -1.742 -13.386 1.00 96.19 102 ASP A CA 1
ATOM 806 C C . ASP A 1 102 ? -3.542 -1.959 -12.321 1.00 96.19 102 ASP A C 1
ATOM 808 O O . ASP A 1 102 ? -2.795 -1.019 -12.041 1.00 96.19 102 ASP A O 1
ATOM 812 N N . PRO A 1 103 ? -3.396 -3.157 -11.720 1.00 96.19 103 PRO A N 1
ATOM 813 C CA . PRO A 1 103 ? -2.307 -3.458 -10.785 1.00 96.19 103 PRO A CA 1
ATOM 814 C C . PRO A 1 103 ? -0.904 -3.225 -11.359 1.00 96.19 103 PRO A C 1
ATOM 816 O O . PRO A 1 103 ? 0.029 -2.945 -10.605 1.00 96.19 103 PRO A O 1
ATOM 819 N N . ARG A 1 104 ? -0.760 -3.256 -12.690 1.00 96.88 104 ARG A N 1
ATOM 820 C CA . ARG A 1 104 ? 0.467 -2.866 -13.396 1.00 96.88 104 ARG A CA 1
ATOM 821 C C . ARG A 1 104 ? 0.874 -1.412 -13.165 1.00 96.88 104 ARG A C 1
ATOM 823 O O . ARG A 1 104 ? 2.017 -1.067 -13.444 1.00 96.88 104 ARG A O 1
ATOM 830 N N . TYR A 1 105 ? -0.004 -0.581 -12.600 1.00 96.94 105 TYR A N 1
ATOM 831 C CA . TYR A 1 105 ? 0.339 0.732 -12.053 1.00 96.94 105 TYR A CA 1
ATOM 832 C C . TYR A 1 105 ? 1.617 0.705 -11.203 1.00 96.94 105 TYR A C 1
ATOM 834 O O . TYR A 1 105 ? 2.409 1.645 -11.282 1.00 96.94 105 TYR A O 1
ATOM 842 N N . PHE A 1 106 ? 1.841 -0.370 -10.439 1.00 97.44 106 PHE A N 1
ATOM 843 C CA . PHE A 1 106 ? 3.093 -0.558 -9.718 1.00 97.44 106 PHE A CA 1
ATOM 844 C C . PHE A 1 106 ? 4.188 -1.059 -10.657 1.00 97.44 106 PHE A C 1
ATOM 846 O O . PHE A 1 106 ? 4.043 -2.103 -11.291 1.00 97.44 106 PHE A O 1
ATOM 853 N N . PHE A 1 107 ? 5.313 -0.351 -10.720 1.00 97.12 107 PHE A N 1
ATOM 854 C CA . PHE A 1 107 ? 6.412 -0.623 -11.640 1.00 97.12 107 PHE A CA 1
ATOM 855 C C . PHE A 1 107 ? 6.866 -2.083 -11.562 1.00 97.12 107 PHE A C 1
ATOM 857 O O . PHE A 1 107 ? 6.959 -2.744 -12.595 1.00 97.12 107 PHE A O 1
ATOM 864 N N . LEU A 1 108 ? 7.073 -2.625 -10.355 1.00 97.00 108 LEU A N 1
ATOM 865 C CA . LEU A 1 108 ? 7.515 -4.014 -10.158 1.00 97.00 108 LEU A CA 1
ATOM 866 C C . LEU A 1 108 ? 6.419 -5.078 -10.323 1.00 97.00 108 LEU A C 1
ATOM 868 O O . LEU A 1 108 ? 6.675 -6.248 -10.029 1.00 97.00 108 LEU A O 1
ATOM 872 N N . HIS A 1 109 ? 5.216 -4.722 -10.780 1.00 97.31 109 HIS A N 1
ATOM 873 C CA . HIS A 1 109 ? 4.193 -5.718 -11.085 1.00 97.31 109 HIS A CA 1
ATOM 874 C C . HIS A 1 109 ? 4.748 -6.752 -12.088 1.00 97.31 109 HIS A C 1
ATOM 876 O O . HIS A 1 109 ? 5.360 -6.357 -13.083 1.00 97.31 109 HIS A O 1
ATOM 882 N N . PRO A 1 110 ? 4.566 -8.069 -11.872 1.00 95.56 110 PRO A N 1
ATOM 883 C CA . PRO A 1 110 ? 5.216 -9.109 -12.680 1.00 95.56 110 PRO A CA 1
ATOM 884 C C . PRO A 1 110 ? 4.870 -9.046 -14.176 1.00 95.56 110 PRO A C 1
ATOM 886 O O . PRO A 1 110 ? 5.691 -9.424 -15.008 1.00 95.56 110 PRO A O 1
ATOM 889 N N . ASP A 1 111 ? 3.694 -8.518 -14.520 1.00 96.50 111 ASP A N 1
ATOM 890 C CA . ASP A 1 111 ? 3.241 -8.392 -15.912 1.00 96.50 111 ASP A CA 1
ATOM 891 C C . ASP A 1 111 ? 3.797 -7.155 -16.649 1.00 96.50 111 ASP A C 1
ATOM 893 O O . ASP A 1 111 ? 3.492 -6.945 -17.823 1.00 96.50 111 ASP A O 1
ATOM 897 N N . ASN A 1 112 ? 4.642 -6.341 -16.004 1.00 96.69 112 ASN A N 1
ATOM 898 C CA . ASN A 1 112 ? 5.316 -5.185 -16.614 1.00 96.69 112 ASN A CA 1
ATOM 899 C C . ASN A 1 112 ? 6.601 -5.565 -17.372 1.00 96.69 112 ASN A C 1
ATOM 901 O O . ASN A 1 112 ? 7.579 -4.822 -17.369 1.00 96.69 112 ASN A O 1
ATOM 905 N N . THR A 1 113 ? 6.612 -6.708 -18.060 1.00 95.94 113 THR A N 1
ATOM 906 C CA . THR A 1 113 ? 7.824 -7.266 -18.689 1.00 95.94 113 THR A CA 1
ATOM 907 C C . THR A 1 113 ? 8.506 -6.302 -19.663 1.00 95.94 113 THR A C 1
ATOM 909 O O . THR A 1 113 ? 9.716 -6.115 -19.586 1.00 95.94 113 THR A O 1
ATOM 912 N N . GLN A 1 114 ? 7.745 -5.618 -20.523 1.00 94.56 114 GLN A N 1
ATOM 913 C CA . GLN A 1 114 ? 8.292 -4.652 -21.490 1.00 94.56 114 GLN A CA 1
ATOM 914 C C . GLN A 1 114 ? 8.932 -3.434 -20.808 1.00 94.56 114 GLN A C 1
ATOM 916 O O . GLN A 1 114 ? 9.983 -2.958 -21.232 1.00 94.56 114 GLN A O 1
ATOM 921 N N . LEU A 1 115 ? 8.318 -2.952 -19.726 1.00 94.31 115 LEU A N 1
ATOM 922 C CA . LEU A 1 115 ? 8.848 -1.858 -18.914 1.00 94.31 115 LEU A CA 1
ATOM 923 C C . LEU A 1 115 ? 10.120 -2.295 -18.174 1.00 94.31 115 LEU A C 1
ATOM 925 O O . LEU A 1 115 ? 11.102 -1.559 -18.125 1.00 94.31 115 LEU A O 1
ATOM 929 N N . HIS A 1 116 ? 10.147 -3.525 -17.658 1.00 96.19 116 HIS A N 1
ATOM 930 C CA . HIS A 1 116 ? 11.327 -4.087 -16.996 1.00 96.19 116 HIS A CA 1
ATOM 931 C C . HIS A 1 116 ? 12.504 -4.274 -17.956 1.00 96.19 116 HIS A C 1
ATOM 933 O O . HIS A 1 116 ? 13.648 -4.031 -17.573 1.00 96.19 116 HIS A O 1
ATOM 939 N N . GLU A 1 117 ? 12.230 -4.690 -19.193 1.00 96.31 117 GLU A N 1
ATOM 940 C CA . GLU A 1 117 ? 13.228 -4.817 -20.260 1.00 96.31 117 GLU A CA 1
ATOM 941 C C . GLU A 1 117 ? 13.780 -3.457 -20.702 1.00 96.31 117 GLU A C 1
ATOM 943 O O . GLU A 1 117 ? 14.977 -3.350 -20.981 1.00 96.31 117 GLU A O 1
ATOM 948 N N . ALA A 1 118 ? 12.935 -2.423 -20.735 1.00 95.44 118 ALA A N 1
ATOM 949 C CA . ALA A 1 118 ? 13.348 -1.057 -21.043 1.00 95.44 118 ALA A CA 1
ATOM 950 C C . ALA A 1 118 ? 14.218 -0.449 -19.927 1.00 95.44 118 ALA A C 1
ATOM 952 O O . ALA A 1 118 ? 15.198 0.235 -20.217 1.00 95.44 118 ALA A O 1
ATOM 953 N N . GLU A 1 119 ? 13.911 -0.751 -18.660 1.00 94.50 119 GLU A N 1
ATOM 954 C CA . GLU A 1 119 ? 14.535 -0.125 -17.486 1.00 94.50 119 GLU A CA 1
ATOM 955 C C . GLU A 1 119 ? 15.161 -1.136 -16.491 1.00 94.50 119 GLU A C 1
ATOM 957 O O . GLU A 1 119 ? 14.882 -1.111 -15.284 1.00 94.50 119 GLU A O 1
ATOM 962 N N . PRO A 1 120 ? 16.086 -2.018 -16.922 1.00 96.19 120 PRO A N 1
ATOM 963 C CA . PRO A 1 120 ? 16.583 -3.125 -16.095 1.00 96.19 120 PRO A CA 1
ATOM 964 C C . PRO A 1 120 ? 17.396 -2.663 -14.876 1.00 96.19 120 PRO A C 1
ATOM 966 O O . PRO A 1 120 ? 17.478 -3.356 -13.858 1.00 96.19 120 PRO A O 1
ATOM 969 N N . ARG A 1 121 ? 18.013 -1.475 -14.951 1.00 95.81 121 ARG A N 1
ATOM 970 C CA . ARG A 1 121 ? 18.714 -0.871 -13.806 1.00 95.81 121 ARG A CA 1
ATOM 971 C C . ARG A 1 121 ? 17.729 -0.425 -12.729 1.00 95.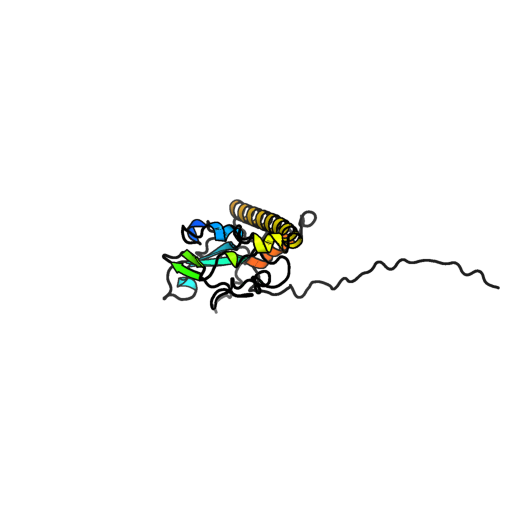81 121 ARG A C 1
ATOM 973 O O . ARG A 1 121 ? 18.000 -0.653 -11.550 1.00 95.81 121 ARG A O 1
ATOM 980 N N . GLN A 1 122 ? 16.604 0.163 -13.137 1.00 94.75 122 GLN A N 1
ATOM 981 C CA . GLN A 1 122 ? 15.554 0.606 -12.228 1.00 94.75 122 GLN A CA 1
ATOM 982 C C . GLN A 1 122 ? 14.907 -0.589 -11.528 1.00 94.75 122 GLN A C 1
ATOM 984 O O . GLN A 1 122 ? 14.768 -0.565 -10.308 1.00 94.75 122 GLN A O 1
ATOM 989 N N . VAL A 1 123 ? 14.634 -1.674 -12.265 1.00 96.75 123 VAL A N 1
ATOM 990 C CA . VAL A 1 123 ? 14.150 -2.944 -11.694 1.00 96.75 123 VAL A CA 1
ATOM 991 C C . VAL A 1 123 ? 15.061 -3.415 -10.564 1.00 96.75 123 VAL A C 1
ATOM 993 O O . VAL A 1 123 ? 14.595 -3.652 -9.453 1.00 96.75 123 VAL A O 1
ATOM 996 N N . LYS A 1 124 ? 16.374 -3.498 -10.812 1.00 96.94 124 LYS A N 1
ATOM 997 C CA . LYS A 1 124 ? 17.328 -3.972 -9.803 1.00 96.94 124 LYS A CA 1
ATOM 998 C C . LYS A 1 124 ? 17.386 -3.059 -8.572 1.00 96.94 124 LYS A C 1
ATOM 1000 O O . LYS A 1 124 ? 17.455 -3.567 -7.454 1.00 96.94 124 LYS A O 1
ATOM 1005 N N . LYS A 1 125 ? 17.372 -1.732 -8.765 1.00 95.81 125 LYS A N 1
ATOM 1006 C CA . LYS A 1 125 ? 17.366 -0.749 -7.664 1.00 95.81 125 LYS A CA 1
ATOM 1007 C C . LYS A 1 125 ? 16.113 -0.927 -6.805 1.00 95.81 125 LYS A C 1
ATOM 1009 O O . LYS A 1 125 ? 16.214 -1.077 -5.592 1.00 95.81 125 LYS A O 1
ATOM 1014 N N . LEU A 1 126 ? 14.950 -0.987 -7.449 1.00 95.25 126 LEU A N 1
ATOM 1015 C CA . LEU A 1 126 ? 13.666 -1.040 -6.766 1.00 95.25 126 LEU A CA 1
ATOM 1016 C C . LEU A 1 126 ? 13.420 -2.399 -6.094 1.00 95.25 126 LEU A C 1
ATOM 1018 O O . LEU A 1 126 ? 12.864 -2.440 -5.007 1.00 95.25 126 LEU A O 1
ATOM 1022 N N . GLN A 1 127 ? 13.910 -3.506 -6.663 1.00 97.12 127 GLN A N 1
ATOM 1023 C CA . GLN A 1 127 ? 13.884 -4.819 -6.002 1.00 97.12 127 GLN A CA 1
ATOM 1024 C C . GLN A 1 127 ? 14.705 -4.834 -4.707 1.00 97.12 127 GLN A C 1
ATOM 1026 O O . GLN A 1 127 ? 14.263 -5.399 -3.706 1.00 97.12 127 GLN A O 1
ATOM 1031 N N . ALA A 1 128 ? 15.888 -4.210 -4.711 1.00 95.44 128 ALA A N 1
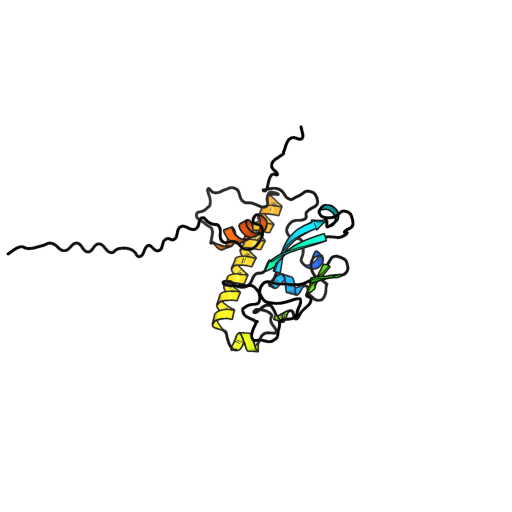ATOM 1032 C CA . ALA A 1 128 ? 16.697 -4.077 -3.502 1.00 95.44 128 ALA A CA 1
ATOM 1033 C C . ALA A 1 128 ? 15.982 -3.214 -2.450 1.00 95.44 128 ALA A C 1
ATOM 1035 O O . ALA A 1 128 ? 15.928 -3.601 -1.284 1.00 95.44 128 ALA A O 1
ATOM 1036 N N . TYR A 1 129 ? 15.370 -2.106 -2.878 1.00 93.62 129 TYR A N 1
ATOM 1037 C CA . TYR A 1 129 ? 14.565 -1.248 -2.009 1.00 93.62 129 TYR A CA 1
ATOM 1038 C C . TYR A 1 129 ? 13.367 -1.996 -1.403 1.00 93.62 129 TYR A C 1
ATOM 1040 O O . TYR A 1 129 ? 13.188 -1.979 -0.189 1.00 93.62 129 TYR A O 1
ATOM 1048 N N . TYR A 1 130 ? 12.596 -2.732 -2.212 1.00 95.44 130 TYR A N 1
ATOM 1049 C CA . TYR A 1 130 ? 11.470 -3.549 -1.741 1.00 95.44 130 TYR A CA 1
ATOM 1050 C C . TYR A 1 130 ? 11.903 -4.565 -0.687 1.00 95.44 130 TYR A C 1
ATOM 1052 O O . TYR A 1 130 ? 11.230 -4.717 0.329 1.00 95.44 130 TYR A O 1
ATOM 1060 N N . ALA A 1 131 ? 13.028 -5.251 -0.910 1.00 95.50 131 ALA A N 1
ATOM 1061 C CA . ALA A 1 131 ? 13.551 -6.220 0.047 1.00 95.50 131 ALA A CA 1
ATOM 1062 C C . ALA A 1 131 ? 13.908 -5.560 1.389 1.00 95.50 131 ALA A C 1
ATOM 1064 O O . ALA A 1 131 ? 13.604 -6.110 2.447 1.00 95.50 131 ALA A O 1
ATOM 1065 N N . GLU A 1 132 ? 14.507 -4.368 1.355 1.00 91.44 132 GLU A N 1
ATOM 1066 C CA . GLU A 1 132 ? 14.842 -3.609 2.560 1.00 91.44 132 GLU A CA 1
ATOM 1067 C C . GLU A 1 132 ? 13.591 -3.104 3.297 1.00 91.44 132 GLU A C 1
ATOM 1069 O O . GLU A 1 132 ? 13.480 -3.283 4.513 1.00 91.44 132 GLU A O 1
ATOM 1074 N N . GLN A 1 133 ? 12.618 -2.536 2.576 1.00 90.25 133 GLN A N 1
ATOM 1075 C CA . GLN A 1 133 ? 11.350 -2.089 3.162 1.00 90.25 133 GLN A CA 1
ATOM 1076 C C . GLN A 1 133 ? 10.566 -3.261 3.759 1.00 90.25 133 GLN A C 1
ATOM 1078 O O . GLN A 1 133 ? 10.052 -3.150 4.870 1.00 90.25 133 GLN A O 1
ATOM 1083 N N . GLN A 1 134 ? 10.513 -4.406 3.070 1.00 93.25 134 GLN A N 1
ATOM 1084 C CA . GLN A 1 134 ? 9.853 -5.615 3.567 1.00 93.25 134 GLN A CA 1
ATOM 1085 C C . GLN A 1 134 ? 10.504 -6.119 4.859 1.00 93.25 134 GLN A C 1
ATOM 1087 O O . GLN A 1 134 ? 9.799 -6.387 5.830 1.00 93.25 134 GLN A O 1
ATOM 1092 N N . ALA A 1 135 ? 11.838 -6.190 4.904 1.00 90.44 135 ALA A N 1
ATOM 1093 C CA . ALA A 1 135 ? 12.556 -6.591 6.111 1.00 90.44 135 ALA A CA 1
ATOM 1094 C C . ALA A 1 135 ? 12.282 -5.628 7.278 1.00 90.44 135 ALA A C 1
ATOM 1096 O O . ALA A 1 135 ? 12.063 -6.061 8.410 1.00 90.44 135 ALA A O 1
ATOM 1097 N N . SER A 1 136 ? 12.240 -4.319 7.005 1.00 87.81 136 SER A N 1
ATOM 1098 C CA . SER A 1 136 ? 11.907 -3.322 8.021 1.00 87.81 136 SER A CA 1
ATOM 1099 C C . SER A 1 136 ? 10.465 -3.452 8.515 1.00 87.81 136 SER A C 1
ATOM 1101 O O . SER A 1 136 ? 10.217 -3.342 9.714 1.00 87.81 136 SER A O 1
ATOM 1103 N N . PHE A 1 137 ? 9.513 -3.683 7.613 1.00 89.56 137 PHE A N 1
ATOM 1104 C CA . PHE A 1 137 ? 8.109 -3.897 7.952 1.00 89.56 137 PHE A CA 1
ATOM 1105 C C . PHE A 1 137 ? 7.932 -5.129 8.847 1.00 89.56 137 PHE A C 1
ATOM 1107 O O . PHE A 1 137 ? 7.274 -5.053 9.886 1.00 89.56 137 PHE A O 1
ATOM 1114 N N . GLU A 1 138 ? 8.567 -6.246 8.490 1.00 92.50 138 GLU A N 1
ATOM 1115 C CA . GLU A 1 138 ? 8.524 -7.487 9.268 1.00 92.50 138 GLU A CA 1
ATOM 1116 C C . GLU A 1 138 ? 9.156 -7.325 10.652 1.00 92.50 138 GLU A C 1
ATOM 1118 O O . GLU A 1 138 ? 8.570 -7.771 11.641 1.00 92.50 138 GLU A O 1
ATOM 1123 N N . ALA A 1 139 ? 10.293 -6.629 10.748 1.00 88.06 139 ALA A N 1
ATOM 1124 C CA . ALA A 1 139 ? 10.948 -6.349 12.022 1.00 88.06 139 ALA A CA 1
ATOM 1125 C C . ALA A 1 139 ? 10.066 -5.496 12.950 1.00 88.06 139 ALA A C 1
ATOM 1127 O O . ALA A 1 139 ? 9.931 -5.814 14.133 1.00 88.06 139 ALA A O 1
ATOM 1128 N N . THR A 1 140 ? 9.421 -4.447 12.429 1.00 87.38 140 THR A N 1
ATOM 1129 C CA . THR A 1 140 ? 8.500 -3.611 13.218 1.00 87.38 140 THR A CA 1
ATOM 1130 C C . THR A 1 140 ? 7.256 -4.395 13.633 1.00 87.38 140 THR A C 1
ATOM 1132 O O . THR A 1 140 ? 6.832 -4.320 14.786 1.00 87.38 140 THR A O 1
ATOM 1135 N N . ARG A 1 141 ? 6.694 -5.208 12.732 1.00 90.50 141 ARG A N 1
ATOM 1136 C CA . ARG A 1 141 ? 5.556 -6.087 13.036 1.00 90.50 141 ARG A CA 1
ATOM 1137 C C . ARG A 1 141 ? 5.897 -7.103 14.124 1.00 90.50 141 ARG A C 1
ATOM 1139 O O . ARG A 1 141 ? 5.075 -7.353 15.004 1.00 90.50 141 ARG A O 1
ATOM 1146 N N . GLN A 1 142 ? 7.093 -7.686 14.082 1.00 90.88 142 GLN A N 1
ATOM 1147 C CA . GLN A 1 142 ? 7.575 -8.594 15.119 1.00 90.88 142 GLN A CA 1
ATOM 1148 C C . GLN A 1 142 ? 7.762 -7.869 16.454 1.00 90.88 142 GLN A C 1
ATOM 1150 O O . GLN A 1 142 ? 7.231 -8.325 17.462 1.00 90.88 142 GLN A O 1
ATOM 1155 N N . HIS A 1 143 ? 8.424 -6.712 16.453 1.00 87.06 143 HIS A N 1
ATOM 1156 C CA . HIS A 1 143 ? 8.591 -5.899 17.657 1.00 87.06 143 HIS A CA 1
ATOM 1157 C C . HIS A 1 143 ? 7.242 -5.556 18.303 1.00 87.06 143 HIS A C 1
ATOM 1159 O O . HIS A 1 143 ? 7.067 -5.717 19.509 1.00 87.06 143 HIS A O 1
ATOM 1165 N N . TYR A 1 144 ? 6.256 -5.140 17.503 1.00 88.94 144 TYR A N 1
ATOM 1166 C CA . TYR A 1 144 ? 4.911 -4.859 17.997 1.00 88.94 144 TYR A CA 1
ATOM 1167 C C . TYR A 1 144 ? 4.256 -6.096 18.631 1.00 88.94 144 TYR A C 1
ATOM 1169 O O . TYR A 1 144 ? 3.632 -5.986 19.682 1.00 88.94 144 TYR A O 1
ATOM 1177 N N . ARG A 1 145 ? 4.426 -7.287 18.045 1.00 91.06 145 ARG A N 1
ATOM 1178 C CA . ARG A 1 145 ? 3.909 -8.541 18.625 1.00 91.06 145 ARG A CA 1
ATOM 1179 C C . ARG A 1 145 ? 4.557 -8.888 19.964 1.00 91.06 145 ARG A C 1
ATOM 1181 O O . ARG A 1 145 ? 3.882 -9.432 20.831 1.00 91.06 145 ARG A O 1
ATOM 1188 N N . GLU A 1 146 ? 5.845 -8.602 20.115 1.00 90.81 146 GLU A N 1
ATOM 1189 C CA . GLU A 1 146 ? 6.615 -8.922 21.322 1.00 90.81 146 GLU A CA 1
ATOM 1190 C C . GLU A 1 146 ? 6.376 -7.911 22.451 1.00 90.81 146 GLU A C 1
ATOM 1192 O O . GLU A 1 146 ? 6.287 -8.297 23.616 1.00 90.81 146 GLU A O 1
ATOM 1197 N N . HIS A 1 147 ? 6.241 -6.626 22.112 1.00 87.12 147 HIS A N 1
ATOM 1198 C CA . HIS A 1 147 ? 6.265 -5.533 23.086 1.00 87.12 147 HIS A CA 1
ATOM 1199 C C . HIS A 1 147 ? 4.972 -4.712 23.161 1.00 87.12 147 HIS A C 1
ATOM 1201 O O . HIS A 1 147 ? 4.798 -3.953 24.107 1.00 87.12 147 HIS A O 1
ATOM 1207 N N . GLY A 1 148 ? 4.069 -4.821 22.184 1.00 86.81 148 GLY A N 1
ATOM 1208 C CA . GLY A 1 148 ? 2.832 -4.031 22.118 1.00 86.81 148 GLY A CA 1
ATOM 1209 C C . GLY A 1 148 ? 3.024 -2.560 21.724 1.00 86.81 148 GLY A C 1
ATOM 1210 O O . GLY A 1 148 ? 2.049 -1.813 21.695 1.00 86.81 148 GLY A O 1
ATOM 1211 N N . HIS A 1 149 ? 4.250 -2.143 21.391 1.00 82.12 149 HIS A N 1
ATOM 1212 C CA . HIS A 1 149 ? 4.587 -0.769 21.012 1.00 82.12 149 HIS A CA 1
ATOM 1213 C C . HIS A 1 149 ? 4.908 -0.659 19.518 1.00 82.12 149 HIS A C 1
ATOM 1215 O O . HIS A 1 149 ? 5.658 -1.471 18.968 1.00 82.12 149 HIS A O 1
ATOM 1221 N N . LEU A 1 150 ? 4.362 0.373 18.867 1.00 73.81 150 LEU A N 1
ATOM 1222 C CA . LEU A 1 150 ? 4.623 0.663 17.448 1.00 73.81 150 LEU A CA 1
ATOM 1223 C C . LEU A 1 150 ? 6.013 1.269 17.214 1.00 73.81 150 LEU A C 1
ATOM 1225 O O . LEU A 1 150 ? 6.595 1.102 16.145 1.00 73.81 150 LEU A O 1
ATOM 1229 N N . VAL A 1 151 ? 6.540 1.974 18.216 1.00 68.00 151 VAL A N 1
ATOM 1230 C CA . VAL A 1 151 ? 7.820 2.681 18.151 1.00 68.00 151 VAL A CA 1
ATOM 1231 C C . VAL A 1 151 ? 8.839 1.962 19.025 1.00 68.00 151 VAL A C 1
ATOM 1233 O O . VAL A 1 151 ? 8.565 1.655 20.185 1.00 68.00 151 VAL A O 1
ATOM 1236 N N . ARG A 1 152 ? 10.038 1.745 18.481 1.00 59.50 152 ARG A N 1
ATOM 1237 C CA . ARG A 1 152 ? 11.224 1.401 19.268 1.00 59.50 152 ARG A CA 1
ATOM 1238 C C . ARG A 1 152 ? 11.775 2.667 19.915 1.00 59.50 152 ARG A C 1
ATOM 1240 O O . ARG A 1 152 ? 12.167 3.598 19.217 1.00 59.50 152 ARG A O 1
ATOM 1247 N N . THR A 1 153 ? 11.733 2.731 21.241 1.00 55.56 153 THR A N 1
ATOM 1248 C CA . THR A 1 153 ? 12.177 3.898 22.024 1.00 55.56 153 THR A CA 1
ATOM 1249 C C . THR A 1 153 ? 13.626 3.785 22.507 1.00 55.56 153 THR A C 1
ATOM 1251 O O . THR A 1 153 ? 14.126 4.698 23.161 1.00 55.56 153 THR A O 1
ATOM 1254 N N . ASP A 1 154 ? 14.311 2.682 22.205 1.00 52.09 154 ASP A N 1
ATOM 1255 C CA . ASP A 1 154 ? 15.706 2.412 22.548 1.00 52.09 154 ASP A CA 1
ATOM 1256 C C . ASP A 1 154 ? 16.666 3.075 21.545 1.00 52.09 154 ASP A C 1
ATOM 1258 O O . ASP A 1 154 ? 17.295 2.444 20.700 1.00 52.09 154 ASP A O 1
ATOM 1262 N N . TRP A 1 155 ? 16.825 4.394 21.672 1.00 47.91 155 TRP A N 1
ATOM 1263 C CA . TRP A 1 155 ? 17.805 5.180 20.906 1.00 47.91 155 TRP A CA 1
ATOM 1264 C C . TRP A 1 155 ? 19.270 4.757 21.143 1.00 47.91 155 TRP A C 1
ATOM 1266 O O . TRP A 1 155 ? 20.156 5.187 20.404 1.00 47.91 155 TRP A O 1
ATOM 1276 N N . GLU A 1 156 ? 19.547 3.932 22.157 1.00 43.28 156 GLU A N 1
ATOM 1277 C CA . GLU A 1 156 ? 20.905 3.516 22.536 1.00 43.28 156 GLU A CA 1
ATOM 1278 C C . GLU A 1 156 ? 21.502 2.430 21.617 1.00 43.28 156 GLU A C 1
ATOM 1280 O O . GLU A 1 156 ? 22.723 2.294 21.563 1.00 43.28 156 GLU A O 1
ATOM 1285 N N . ASP A 1 157 ? 20.688 1.757 20.792 1.00 45.00 157 ASP A N 1
ATOM 1286 C CA . ASP A 1 157 ? 21.139 0.749 19.810 1.00 45.00 157 ASP A CA 1
ATOM 1287 C C . ASP A 1 157 ? 21.230 1.288 18.362 1.00 45.00 157 ASP A C 1
ATOM 1289 O O . ASP A 1 157 ? 21.371 0.536 17.389 1.00 45.00 157 ASP A O 1
ATOM 1293 N N . ALA A 1 158 ? 21.211 2.616 18.188 1.00 45.78 158 ALA A N 1
ATOM 1294 C CA . ALA A 1 158 ? 21.219 3.307 16.890 1.00 45.78 158 ALA A CA 1
ATOM 1295 C C . ALA A 1 158 ? 22.470 3.060 16.011 1.00 45.78 158 ALA A C 1
ATOM 1297 O O . ALA A 1 158 ? 22.529 3.522 14.873 1.00 45.78 158 ALA A O 1
ATOM 1298 N N . GLY A 1 159 ? 23.461 2.302 16.489 1.00 40.50 159 GLY A N 1
ATOM 1299 C CA . GLY A 1 159 ? 24.641 1.910 15.712 1.00 40.50 159 GLY A CA 1
ATOM 1300 C C . GLY A 1 159 ? 24.399 0.816 14.660 1.00 40.50 159 GLY A C 1
ATOM 1301 O O . GLY A 1 159 ? 25.335 0.473 13.938 1.00 40.50 159 GLY A O 1
ATOM 1302 N N . ARG A 1 160 ? 23.187 0.242 14.570 1.00 39.69 160 ARG A N 1
ATOM 1303 C CA . ARG A 1 160 ? 22.890 -0.933 13.721 1.00 39.69 160 ARG A CA 1
ATOM 1304 C C . ARG A 1 160 ? 21.756 -0.739 12.700 1.00 39.69 160 ARG A C 1
ATOM 1306 O O . ARG A 1 160 ? 21.311 -1.722 12.120 1.00 39.69 160 ARG A O 1
ATOM 1313 N N . TRP A 1 161 ? 21.281 0.478 12.435 1.00 43.81 161 TRP A N 1
ATOM 1314 C CA . TRP A 1 161 ? 20.142 0.668 11.520 1.00 43.81 161 TRP A CA 1
ATOM 1315 C C . TRP A 1 161 ? 20.509 1.370 10.214 1.00 43.81 161 TRP A C 1
ATOM 1317 O O . TRP A 1 161 ? 21.272 2.337 10.199 1.00 43.81 161 TRP A O 1
ATOM 1327 N N . SER A 1 162 ? 19.929 0.876 9.115 1.00 42.38 162 SER A N 1
ATOM 1328 C CA . SER A 1 162 ? 19.858 1.596 7.845 1.00 42.38 162 SER A CA 1
ATOM 1329 C C . SER A 1 162 ? 18.735 2.639 7.901 1.00 42.38 162 SER A C 1
ATOM 1331 O O . SER A 1 162 ? 17.794 2.536 8.693 1.00 42.38 162 SER A O 1
ATOM 1333 N N . LEU A 1 163 ? 18.827 3.661 7.047 1.00 35.91 163 LEU A N 1
ATOM 1334 C CA . LEU A 1 163 ? 17.878 4.781 6.965 1.00 35.91 163 LEU A CA 1
ATOM 1335 C C . LEU A 1 163 ? 16.414 4.341 6.733 1.00 35.91 163 LEU A C 1
ATOM 1337 O O . LEU A 1 163 ? 15.491 5.101 7.016 1.00 35.91 163 LEU A O 1
ATOM 1341 N N . SER A 1 164 ? 16.195 3.109 6.282 1.00 39.06 164 SER A N 1
ATOM 1342 C CA . SER A 1 164 ? 14.887 2.535 5.956 1.00 39.06 164 SER A CA 1
ATOM 1343 C C . SER A 1 164 ? 14.044 2.184 7.183 1.00 39.06 164 SER A C 1
ATOM 1345 O O . SER A 1 164 ? 12.828 2.361 7.166 1.00 39.06 164 SER A O 1
ATOM 1347 N N . SER A 1 165 ? 14.667 1.791 8.297 1.00 37.94 165 SER A N 1
ATOM 1348 C CA . SER A 1 165 ? 13.931 1.503 9.539 1.00 37.94 165 SER A CA 1
ATOM 1349 C C . SER A 1 165 ? 13.414 2.751 10.242 1.00 37.94 165 SER A C 1
ATOM 1351 O O . SER A 1 165 ? 12.376 2.706 10.902 1.00 37.94 165 SER A O 1
ATOM 1353 N N . LEU A 1 166 ? 14.059 3.896 10.010 1.00 36.62 166 LEU A N 1
ATOM 1354 C CA . LEU A 1 166 ? 13.510 5.192 10.396 1.00 36.62 166 LEU A CA 1
ATOM 1355 C C . LEU A 1 166 ? 12.269 5.538 9.559 1.00 36.62 166 LEU A C 1
ATOM 1357 O O . LEU A 1 166 ? 11.352 6.164 10.081 1.00 36.62 166 LEU A O 1
ATOM 1361 N N . TRP A 1 167 ? 12.186 5.102 8.297 1.00 37.00 167 TRP A N 1
ATOM 1362 C CA . TRP A 1 167 ? 11.061 5.424 7.413 1.00 37.00 167 TRP A CA 1
ATOM 1363 C C . TRP A 1 167 ? 9.780 4.662 7.768 1.00 37.00 167 TRP A C 1
ATOM 1365 O O . TRP A 1 167 ? 8.706 5.264 7.791 1.00 37.00 167 TRP A O 1
ATOM 1375 N N . ALA A 1 168 ? 9.877 3.374 8.112 1.00 40.56 168 ALA A N 1
ATOM 1376 C CA . ALA A 1 168 ? 8.724 2.564 8.516 1.00 40.56 168 ALA A CA 1
ATOM 1377 C C . ALA A 1 168 ? 8.049 3.105 9.793 1.00 40.56 168 ALA A C 1
ATOM 1379 O O . ALA A 1 168 ? 6.826 3.225 9.850 1.00 40.56 168 ALA A O 1
ATOM 1380 N N . VAL A 1 169 ? 8.851 3.508 10.787 1.00 39.41 169 VAL A N 1
ATOM 1381 C CA . VAL A 1 169 ? 8.358 4.157 12.013 1.00 39.41 169 VAL A CA 1
ATOM 1382 C C . VAL A 1 169 ? 7.841 5.567 11.710 1.00 39.41 169 VAL A C 1
ATOM 1384 O O . VAL A 1 169 ? 6.740 5.912 12.126 1.00 39.41 169 VAL A O 1
ATOM 1387 N N . THR A 1 170 ? 8.561 6.372 10.918 1.00 40.22 170 THR A N 1
ATOM 1388 C CA . THR A 1 170 ? 8.086 7.715 10.523 1.00 40.22 170 THR A CA 1
ATOM 1389 C C . THR A 1 170 ? 6.751 7.652 9.773 1.00 40.22 170 THR A C 1
ATOM 1391 O O . THR A 1 170 ? 5.890 8.491 10.006 1.00 40.22 170 THR A O 1
ATOM 1394 N N . SER A 1 171 ? 6.517 6.629 8.948 1.00 41.28 171 SER A N 1
ATOM 1395 C CA . SER A 1 171 ? 5.264 6.455 8.196 1.00 41.28 171 SER A CA 1
ATOM 1396 C C . SER A 1 171 ? 4.055 6.104 9.071 1.00 41.28 171 SER A C 1
ATOM 1398 O O . SER A 1 171 ? 2.923 6.351 8.665 1.00 41.28 171 SER A O 1
ATOM 1400 N N . MET A 1 172 ? 4.267 5.549 10.270 1.00 34.62 172 MET A N 1
ATOM 1401 C CA . MET A 1 172 ? 3.189 5.258 11.227 1.00 34.62 172 MET A CA 1
ATOM 1402 C C . MET A 1 172 ? 2.843 6.447 12.128 1.00 34.62 172 MET A C 1
ATOM 1404 O O . MET A 1 172 ? 1.741 6.492 12.670 1.00 34.62 172 MET A O 1
ATOM 1408 N N . VAL A 1 173 ? 3.766 7.399 12.297 1.00 35.97 173 VAL A N 1
ATOM 1409 C CA . VAL A 1 173 ? 3.637 8.498 13.273 1.00 35.97 173 VAL A CA 1
ATOM 1410 C C . VAL A 1 173 ? 3.543 9.878 12.595 1.00 35.97 173 VAL A C 1
ATOM 1412 O O . VAL A 1 173 ? 3.128 10.844 13.231 1.00 35.97 173 VAL A O 1
ATOM 1415 N N . ALA A 1 174 ? 3.873 10.001 11.303 1.00 26.56 174 ALA A N 1
ATOM 1416 C CA . ALA A 1 174 ? 3.784 11.255 10.557 1.00 26.56 174 ALA A CA 1
ATOM 1417 C C . ALA A 1 174 ? 2.578 11.274 9.595 1.00 26.56 174 ALA A C 1
ATOM 1419 O O . ALA A 1 174 ? 2.424 10.365 8.775 1.00 26.56 174 ALA A O 1
ATOM 1420 N N . PRO A 1 175 ? 1.742 12.329 9.617 1.00 26.55 175 PRO A N 1
ATOM 1421 C CA . PRO A 1 175 ? 0.738 12.537 8.587 1.00 26.55 175 PRO A CA 1
ATOM 1422 C C . PRO A 1 175 ? 1.447 12.879 7.270 1.00 26.55 175 PRO A C 1
ATOM 1424 O O . PRO A 1 175 ? 2.111 13.903 7.170 1.00 26.55 175 PRO A O 1
ATOM 1427 N N . THR A 1 176 ? 1.323 11.993 6.280 1.00 31.52 176 THR A N 1
ATOM 1428 C CA . THR A 1 176 ? 1.519 12.225 4.835 1.00 31.52 176 THR A CA 1
ATOM 1429 C C . THR A 1 176 ? 2.655 13.178 4.408 1.00 31.52 176 THR A C 1
ATOM 1431 O O . THR A 1 176 ? 2.506 14.398 4.407 1.00 31.52 176 THR A O 1
ATOM 1434 N N . GLY A 1 177 ? 3.732 12.609 3.855 1.00 29.73 177 GLY A N 1
ATOM 1435 C CA . GLY A 1 177 ? 4.431 13.211 2.710 1.00 29.73 177 GLY A CA 1
ATOM 1436 C C . GLY A 1 177 ? 5.367 14.396 2.964 1.00 29.73 177 GLY A C 1
ATOM 1437 O O . GLY A 1 177 ? 5.517 15.231 2.076 1.00 29.73 177 GLY A O 1
ATOM 1438 N N . TRP A 1 178 ? 6.002 14.508 4.131 1.00 28.38 178 TRP A N 1
ATOM 1439 C CA . TRP A 1 178 ? 6.995 15.558 4.389 1.00 28.38 178 TRP A CA 1
ATOM 1440 C C . TRP A 1 178 ? 8.331 14.936 4.799 1.00 28.38 178 TRP A C 1
ATOM 1442 O O . TRP A 1 178 ? 8.397 14.163 5.754 1.00 28.38 178 TRP A O 1
ATOM 1452 N N . LYS A 1 179 ? 9.425 15.305 4.112 1.00 26.66 179 LYS A N 1
ATOM 1453 C CA . LYS A 1 179 ? 10.770 15.150 4.688 1.00 26.66 179 LYS A CA 1
ATOM 1454 C C . LYS A 1 179 ? 10.764 15.844 6.062 1.00 26.66 179 LYS A C 1
ATOM 1456 O O . LYS A 1 179 ? 10.250 16.963 6.148 1.00 26.66 179 LYS A O 1
ATOM 1461 N N . PRO A 1 180 ? 11.330 15.246 7.124 1.00 29.81 180 PRO A N 1
ATOM 1462 C CA . PRO A 1 180 ? 11.480 15.956 8.384 1.00 29.81 180 PRO A CA 1
ATOM 1463 C C . PRO A 1 180 ? 12.308 17.223 8.141 1.00 29.81 180 PRO A C 1
ATOM 1465 O O . PRO A 1 180 ? 13.383 17.170 7.545 1.00 29.81 180 PRO A O 1
ATOM 1468 N N . TRP A 1 181 ? 11.814 18.362 8.626 1.00 25.72 181 TRP A N 1
ATOM 1469 C CA . TRP A 1 181 ? 12.428 19.697 8.538 1.00 25.72 181 TRP A CA 1
ATOM 1470 C C . TRP A 1 181 ? 13.825 19.821 9.196 1.00 25.72 181 TRP A C 1
ATOM 1472 O O . TRP A 1 181 ? 14.355 20.920 9.297 1.00 25.72 181 TRP A O 1
ATOM 1482 N N . ASN A 1 182 ? 14.446 18.712 9.612 1.00 27.61 182 ASN A N 1
ATOM 1483 C CA . ASN A 1 182 ? 15.703 18.667 10.361 1.00 27.61 182 ASN A CA 1
ATOM 1484 C C . ASN A 1 182 ? 16.764 17.727 9.757 1.00 27.61 182 ASN A C 1
ATOM 1486 O O . ASN A 1 182 ? 17.620 17.227 10.482 1.00 27.61 182 ASN A O 1
ATOM 1490 N N . SER A 1 183 ? 16.778 17.489 8.443 1.00 28.25 183 SER A N 1
ATOM 1491 C CA . SER A 1 183 ? 18.014 16.999 7.815 1.00 28.25 183 SER A CA 1
ATOM 1492 C C . SER A 1 183 ? 19.003 18.166 7.716 1.00 28.25 183 SER A C 1
ATOM 1494 O O . SER A 1 183 ? 18.739 19.096 6.951 1.00 28.25 183 SER A O 1
ATOM 1496 N N . PRO A 1 184 ? 20.133 18.180 8.453 1.00 24.33 184 PRO A N 1
ATOM 1497 C CA . PRO A 1 184 ? 21.160 19.166 8.177 1.00 24.33 184 PRO A CA 1
ATOM 1498 C C . PRO A 1 184 ? 21.661 18.919 6.753 1.00 24.33 184 PRO A C 1
ATOM 1500 O O . PRO A 1 184 ? 22.071 17.809 6.414 1.00 24.33 184 PRO A O 1
ATOM 1503 N N . CYS A 1 185 ? 21.619 19.954 5.913 1.00 28.06 185 CYS A N 1
ATOM 1504 C CA . CYS A 1 185 ? 22.374 19.996 4.667 1.00 28.06 185 CYS A CA 1
ATOM 1505 C C . CYS A 1 185 ? 23.859 19.813 4.999 1.00 28.06 185 CYS A C 1
ATOM 1507 O O . CYS A 1 185 ? 24.573 20.786 5.224 1.00 28.06 185 CYS A O 1
ATOM 1509 N N . THR A 1 186 ? 24.353 18.581 5.035 1.00 30.59 186 THR A N 1
ATOM 1510 C CA . THR A 1 186 ? 25.787 18.309 5.090 1.00 30.59 186 THR A CA 1
ATOM 1511 C C . THR A 1 186 ? 26.282 18.023 3.684 1.00 30.59 186 THR A C 1
ATOM 1513 O O . THR A 1 186 ? 26.692 16.922 3.334 1.00 30.59 186 THR A O 1
ATOM 1516 N N . SER A 1 187 ? 26.319 19.074 2.859 1.00 33.03 187 SER A N 1
ATOM 1517 C CA . SER A 1 187 ? 27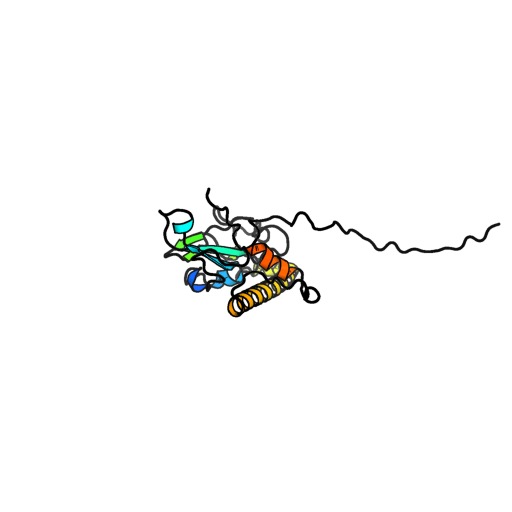.348 19.140 1.826 1.00 33.03 187 SER A CA 1
ATOM 1518 C C . SER A 1 187 ? 28.678 19.467 2.512 1.00 33.03 187 SER A C 1
ATOM 1520 O O . SER A 1 187 ? 29.128 20.611 2.526 1.00 33.03 187 SER A O 1
ATOM 1522 N N . SER A 1 188 ? 29.321 18.478 3.117 1.00 29.75 188 SER A N 1
ATOM 1523 C CA . SER A 1 188 ? 30.726 18.590 3.499 1.00 29.75 188 SER A CA 1
ATOM 1524 C C . SER A 1 188 ? 31.545 17.735 2.541 1.00 29.75 188 SER A C 1
ATOM 1526 O O . SER A 1 188 ? 31.844 16.571 2.789 1.00 29.75 188 SER A O 1
ATOM 1528 N N . LYS A 1 189 ? 31.942 18.342 1.415 1.00 28.16 189 LYS A N 1
ATOM 1529 C CA . LYS A 1 189 ? 33.160 17.897 0.728 1.00 28.16 189 LYS A CA 1
ATOM 1530 C C . LYS A 1 189 ? 34.298 17.951 1.759 1.00 28.16 189 LYS A C 1
ATOM 1532 O O . LYS A 1 189 ? 34.455 18.998 2.391 1.00 28.16 189 LYS A O 1
ATOM 1537 N N . PRO A 1 190 ? 35.096 16.889 1.944 1.00 30.33 190 PRO A N 1
ATOM 1538 C CA . PRO A 1 190 ? 36.265 16.974 2.801 1.00 30.33 190 PRO A CA 1
ATOM 1539 C C . PRO A 1 190 ? 37.259 17.962 2.183 1.00 30.33 190 PRO A C 1
ATOM 1541 O O . PRO A 1 190 ? 37.718 17.802 1.053 1.00 30.33 190 PRO A O 1
ATOM 1544 N N . MET A 1 191 ? 37.549 19.020 2.931 1.00 27.80 191 MET A N 1
ATOM 1545 C CA . MET A 1 191 ? 38.548 20.024 2.602 1.00 27.80 191 MET A CA 1
ATOM 1546 C C . MET A 1 191 ? 39.921 19.410 2.902 1.00 27.80 191 MET A C 1
ATOM 1548 O O . MET A 1 191 ? 40.319 19.280 4.056 1.00 27.80 191 MET A O 1
ATOM 1552 N N . THR A 1 192 ? 40.620 18.946 1.866 1.00 31.36 192 THR A N 1
ATOM 1553 C CA . THR A 1 192 ? 42.002 18.471 1.986 1.00 31.36 192 THR A CA 1
ATOM 1554 C C . THR A 1 192 ? 42.912 19.660 2.286 1.00 31.36 192 THR A C 1
ATOM 1556 O O . THR A 1 192 ? 43.185 20.488 1.418 1.00 31.36 192 THR A O 1
ATOM 1559 N N . THR A 1 193 ? 43.390 19.749 3.523 1.00 31.98 193 THR A N 1
ATOM 1560 C CA . THR A 1 193 ? 44.414 20.708 3.941 1.00 31.98 193 THR A CA 1
ATOM 1561 C C . THR A 1 193 ? 45.770 20.279 3.376 1.00 31.98 193 THR A C 1
ATOM 1563 O O . THR A 1 193 ? 46.452 19.437 3.953 1.00 31.98 193 THR A O 1
ATOM 1566 N N . ALA A 1 194 ? 46.178 20.848 2.241 1.00 32.16 194 ALA A N 1
ATOM 1567 C CA . ALA A 1 194 ? 47.559 20.769 1.773 1.00 32.16 194 ALA A CA 1
ATOM 1568 C C . ALA A 1 194 ? 48.368 21.919 2.394 1.00 32.16 194 ALA A C 1
ATOM 1570 O O . ALA A 1 194 ? 48.311 23.064 1.945 1.00 32.16 194 ALA A O 1
ATOM 1571 N N . VAL A 1 195 ? 49.117 21.612 3.453 1.00 35.56 195 VAL A N 1
ATOM 1572 C CA . VAL A 1 195 ? 50.169 22.486 3.986 1.00 35.56 195 VAL A CA 1
ATOM 1573 C C . VAL A 1 195 ? 51.334 22.471 2.997 1.00 35.56 195 VAL A C 1
ATOM 1575 O O . VAL A 1 195 ? 51.942 21.429 2.774 1.00 35.56 195 VAL A O 1
ATOM 1578 N N . THR A 1 196 ? 51.655 23.625 2.411 1.00 37.09 196 THR A N 1
ATOM 1579 C CA . THR A 1 196 ? 52.896 23.823 1.643 1.00 37.09 196 THR A CA 1
ATOM 1580 C C . THR A 1 196 ? 53.790 24.787 2.427 1.00 37.09 196 THR A C 1
ATOM 1582 O O . THR A 1 196 ? 53.311 25.864 2.793 1.00 37.09 196 THR A O 1
ATOM 1585 N N . PRO A 1 197 ? 55.061 24.461 2.717 1.00 38.72 197 PRO A N 1
ATOM 1586 C CA . PRO A 1 197 ? 55.966 25.403 3.362 1.00 38.72 197 PRO A CA 1
ATOM 1587 C C . PRO A 1 197 ? 56.444 26.463 2.357 1.00 38.72 197 PRO A C 1
ATOM 1589 O O . PRO A 1 197 ? 56.871 26.139 1.251 1.00 38.72 197 PRO A O 1
ATOM 1592 N N . ARG A 1 198 ? 56.382 27.743 2.750 1.00 34.06 198 ARG A N 1
ATOM 1593 C CA . ARG A 1 198 ? 57.052 28.849 2.049 1.00 34.06 198 ARG A CA 1
ATOM 1594 C C . ARG A 1 198 ? 58.544 28.830 2.385 1.00 34.06 198 ARG A C 1
ATOM 1596 O O . ARG A 1 198 ? 58.914 29.118 3.519 1.00 34.06 198 ARG A O 1
ATOM 1603 N N . SER A 1 199 ? 59.382 28.576 1.390 1.00 41.97 199 SER A N 1
ATOM 1604 C CA . SER A 1 199 ? 60.752 29.088 1.321 1.00 41.97 199 SER A CA 1
ATOM 1605 C C . SER A 1 199 ? 60.708 30.502 0.727 1.00 41.97 199 SER A C 1
ATOM 1607 O O . SER A 1 199 ? 60.025 30.738 -0.270 1.00 41.97 199 SER A O 1
ATOM 1609 N N . GLY A 1 200 ? 61.359 31.453 1.400 1.00 41.16 200 GLY A N 1
ATOM 1610 C CA . GLY A 1 200 ? 61.482 32.843 0.956 1.00 41.16 200 GLY A CA 1
ATOM 1611 C C . GLY A 1 200 ? 62.484 33.023 -0.193 1.00 41.16 200 GLY A C 1
ATOM 1612 O O . GLY A 1 200 ? 63.084 32.041 -0.633 1.00 41.16 200 GLY A O 1
ATOM 1613 N N . PRO A 1 201 ? 62.655 34.262 -0.682 1.00 48.31 201 PRO A N 1
ATOM 1614 C CA . PRO A 1 201 ? 63.892 34.670 -1.338 1.00 48.31 201 PRO A CA 1
ATOM 1615 C C . PRO A 1 201 ? 65.050 34.782 -0.335 1.00 48.31 201 PRO A C 1
ATOM 1617 O O . PRO A 1 201 ? 64.785 35.115 0.846 1.00 48.31 201 PRO A O 1
#